Protein AF-A0A1R3S060-F1 (afdb_monomer_lite)

Sequence (283 aa):
MTVVFDLRLNKSLPEDSNMLPVGVDRTCASSKSATRTLEERRALLACFLMSSIVSSYLAQLDPLQWTPHMDECLEVLTQNGESPYDEILTHQVRLQRIASEMESIRGTSAPVPLAFYLAALQRKVNEVKEGISPELQQDRILLASVNYTELSIFGLIRNRKEDLPDLQRLDALHGCLSTAKSAMDRFFEIPVVEYPGISFPFYGYLARSIVVLFKLSILNDPVWDTGLMRSTVDVLQVMDQLISNLQQAREAAGEEAAGGHLDSTTRKFLLIRSTCAAKLAEH

pLDDT: mean 85.44, std 12.62, range [39.38, 96.81]

Secondary structure (DSSP, 8-state):
-HHHHHTTTTSPPP-SSS-------TT------SS--HHHHHHHHHHHHHHHHHHHH-TT-PPPPP-HHHHHHHHHHHHS--SHHHHHHHHHHHHHHHHHHHHHHHHS--SS-HHHHHHHHHHHHHHHHHTS-GGGTT-HHHHHHHHHHHHHHHHHHHHSGGGS-HHHHHHHHHHHHHHHHHHHHHHHTS-GGGGGG--HHHHHHHHHHHHHHHHHHT---TT--HHHHHHH--HHHHHHHHHHHHHHHHHHH-GGGTTSHHHHHHHHHHHHHHHHHHHHHT-

Radius of gyration: 21.71 Å; chains: 1; bounding box: 65×45×56 Å

InterPro domains:
  IPR060615 Transcription factor ATEG_07667-like, C-terminal domain [PF27751] (193-281)

Foldseek 3Di:
DVVCVVVVLVDQDDPDDDDDCDDDPPPPPPPDDNDDDLVSLLVVLVQQLVQLLVCVVVVPGDGDDDDPVNVVSLVCLVVVPPDVVSLLSSLLSQLSVLLVVLVVLLVDPDPDQVVVVVVVSVVSLVVSLVPRDPVCNPPLLSLLSSLLSLLSVLSSCVSPVVSDDLVVSLVSLVSLLVSLVVNLVVVLVDQLLCVVVDDPSSVSSNVSSLVSLLCLCLPDDPSHDNVVSCVVDPSLVSLVSVLVSLVVNQVVVPPVCVVHPSVVVSVVSVVVSVVSVVSSVVD

Organism: Aspergillus carbonarius (strain ITEM 5010) (NCBI:txid602072)

Structure (mmCIF, N/CA/C/O backbone):
data_AF-A0A1R3S060-F1
#
_entry.id   AF-A0A1R3S060-F1
#
loop_
_atom_site.group_PDB
_atom_site.id
_atom_site.type_symbol
_atom_site.label_atom_id
_atom_site.label_alt_id
_atom_site.label_comp_id
_atom_site.label_asym_id
_atom_site.label_entity_id
_atom_site.label_seq_id
_atom_site.pdbx_PDB_ins_code
_atom_site.Cartn_x
_atom_site.Cartn_y
_atom_site.Cartn_z
_atom_site.occupancy
_atom_site.B_iso_or_equiv
_atom_site.auth_seq_id
_atom_site.auth_comp_id
_atom_site.auth_asym_id
_atom_site.auth_atom_id
_atom_site.pdbx_PDB_model_num
ATOM 1 N N . MET A 1 1 ? -15.928 13.001 3.351 1.00 71.62 1 MET A N 1
ATOM 2 C CA . MET A 1 1 ? -15.510 13.847 4.493 1.00 71.62 1 MET A CA 1
ATOM 3 C C . MET A 1 1 ? -16.648 14.722 5.012 1.00 71.62 1 MET A C 1
ATOM 5 O O . MET A 1 1 ? -16.916 14.633 6.197 1.00 71.62 1 MET A O 1
ATOM 9 N N . THR A 1 2 ? -17.366 15.485 4.178 1.00 78.81 2 THR A N 1
ATOM 10 C CA . THR A 1 2 ? -18.451 16.402 4.610 1.00 78.81 2 THR A CA 1
ATOM 11 C C . THR A 1 2 ? -19.486 15.755 5.537 1.00 78.81 2 THR A C 1
ATOM 13 O O . THR A 1 2 ? -19.658 16.217 6.653 1.00 78.81 2 THR A O 1
ATOM 16 N N . VAL A 1 3 ? -20.043 14.595 5.166 1.00 80.19 3 VAL A N 1
ATOM 17 C CA . VAL A 1 3 ? -21.023 13.861 5.996 1.00 80.19 3 VAL A CA 1
ATOM 18 C C . VAL A 1 3 ? -20.482 13.502 7.390 1.00 80.19 3 VAL A C 1
ATOM 20 O O . VAL A 1 3 ? -21.201 13.610 8.377 1.00 80.19 3 VAL A O 1
ATOM 23 N N . VAL A 1 4 ? -19.204 13.122 7.500 1.00 80.94 4 VAL A N 1
ATOM 24 C CA . VAL A 1 4 ? -18.559 12.796 8.788 1.00 80.94 4 VAL A CA 1
ATOM 25 C C . VAL A 1 4 ? -18.490 14.028 9.692 1.00 80.94 4 VAL A C 1
ATOM 27 O O . VAL A 1 4 ? -18.701 13.910 10.898 1.00 80.94 4 VAL A O 1
ATOM 30 N N . PHE A 1 5 ? -18.225 15.207 9.123 1.00 79.88 5 PHE A N 1
ATOM 31 C CA . PHE A 1 5 ? -18.199 16.466 9.868 1.00 79.88 5 PHE A CA 1
ATOM 32 C C . PHE A 1 5 ? -19.606 16.984 10.191 1.00 79.88 5 PHE A C 1
ATOM 34 O O . PHE A 1 5 ? -19.842 17.398 11.327 1.00 79.88 5 PHE A O 1
ATOM 41 N N . ASP A 1 6 ? -20.548 16.897 9.251 1.00 78.81 6 ASP A N 1
ATOM 42 C CA . ASP A 1 6 ? -21.938 17.335 9.428 1.00 78.81 6 ASP A CA 1
ATOM 43 C C . ASP A 1 6 ? -22.641 16.525 10.524 1.00 78.81 6 ASP A C 1
ATOM 45 O O . ASP A 1 6 ? -23.293 17.080 11.410 1.00 78.81 6 ASP A O 1
ATOM 49 N N . LEU A 1 7 ? -22.424 15.205 10.531 1.00 78.50 7 LEU A N 1
ATOM 50 C CA . LEU A 1 7 ? -22.905 14.299 11.578 1.00 78.50 7 LEU A CA 1
ATOM 51 C C . LEU A 1 7 ? -22.029 14.325 12.844 1.00 78.50 7 LEU A C 1
ATOM 53 O O . LEU A 1 7 ? -22.309 13.622 13.818 1.00 78.50 7 LEU A O 1
ATOM 57 N N . ARG A 1 8 ? -20.964 15.141 12.854 1.00 76.62 8 ARG A N 1
ATOM 58 C CA . ARG A 1 8 ? -19.982 15.274 13.940 1.00 76.62 8 ARG A CA 1
ATOM 59 C C . ARG A 1 8 ? -19.383 13.941 14.387 1.00 76.62 8 ARG A C 1
ATOM 61 O O . ARG A 1 8 ? -19.063 13.790 15.562 1.00 76.62 8 ARG A O 1
ATOM 68 N N . LEU A 1 9 ? -19.241 12.961 13.494 1.00 78.38 9 LEU A N 1
ATOM 69 C CA . LEU A 1 9 ? -18.680 11.645 13.829 1.00 78.38 9 LEU A CA 1
ATOM 70 C C . LEU A 1 9 ? -17.209 11.744 14.256 1.00 78.38 9 LEU A C 1
ATOM 72 O O . LEU A 1 9 ? -16.719 10.898 14.981 1.00 78.38 9 LEU A O 1
ATOM 76 N N . ASN A 1 10 ? -16.502 12.801 13.853 1.00 78.75 10 ASN A N 1
ATOM 77 C CA . ASN A 1 10 ? -15.087 13.008 14.158 1.00 78.75 10 ASN A CA 1
ATOM 78 C C . ASN A 1 10 ? -14.779 13.393 15.620 1.00 78.75 10 ASN A C 1
ATOM 80 O O . ASN A 1 10 ? -13.608 13.578 15.954 1.00 78.75 10 ASN A O 1
ATOM 84 N N . LYS A 1 11 ? -15.799 13.568 16.470 1.00 77.38 11 LYS A N 1
ATOM 85 C CA . LYS A 1 11 ? -15.654 13.943 17.882 1.00 77.38 11 LYS A CA 1
ATOM 86 C C . LYS A 1 11 ? -16.404 12.963 18.780 1.00 77.38 11 LYS A C 1
ATOM 88 O O . LYS A 1 11 ? -17.507 12.523 18.436 1.00 77.38 11 LYS A O 1
ATOM 93 N N . SER A 1 12 ? -15.846 12.718 19.963 1.00 72.31 12 SER A N 1
ATOM 94 C CA . SER A 1 12 ? -16.573 12.071 21.052 1.00 72.31 12 SER A CA 1
ATOM 95 C C . SER A 1 12 ? -17.868 12.834 21.351 1.00 72.31 12 SER A C 1
ATOM 97 O O . SER A 1 12 ? -17.991 14.036 21.076 1.00 72.31 12 SER A O 1
ATOM 99 N N . LEU A 1 13 ? -18.874 12.113 21.851 1.00 68.62 13 LEU A N 1
ATOM 100 C CA . LEU A 1 13 ? -20.103 12.755 22.304 1.00 68.62 13 LEU A CA 1
ATOM 101 C C . LEU A 1 13 ? -19.747 13.741 23.429 1.00 68.62 13 LEU A C 1
ATOM 103 O O . LEU A 1 13 ? -18.884 13.420 24.246 1.00 68.62 13 LEU A O 1
ATOM 107 N N . PRO A 1 14 ? -20.346 14.944 23.459 1.00 64.44 14 PRO A N 1
ATOM 108 C CA . PRO A 1 14 ? -20.093 15.878 24.543 1.00 64.44 14 PRO A CA 1
ATOM 109 C C . PRO A 1 14 ? -20.496 15.231 25.871 1.00 64.44 14 PRO A C 1
ATOM 111 O O . PRO A 1 14 ? -21.662 14.891 26.054 1.00 64.44 14 PRO A O 1
ATOM 114 N N . GLU A 1 15 ? -19.543 15.072 26.786 1.00 57.47 15 GLU A N 1
ATOM 115 C CA . GLU A 1 15 ? -19.851 14.960 28.209 1.00 57.47 15 GLU A CA 1
ATOM 116 C C . GLU A 1 15 ? -20.322 16.356 28.632 1.00 57.47 15 GLU A C 1
ATOM 118 O O . GLU A 1 15 ? -19.579 17.333 28.505 1.00 57.47 15 GLU A O 1
ATOM 123 N N . ASP A 1 16 ? -21.598 16.500 28.982 1.00 52.28 16 ASP A N 1
ATOM 124 C CA . ASP A 1 16 ? -22.199 17.793 29.309 1.00 52.28 16 ASP A CA 1
ATOM 125 C C . ASP A 1 16 ? -21.341 18.587 30.308 1.00 52.28 16 ASP A C 1
ATOM 127 O O . ASP A 1 16 ? -21.040 18.080 31.383 1.00 52.28 16 ASP A O 1
ATOM 131 N N . SER A 1 17 ? -21.021 19.856 29.995 1.00 52.81 17 SER A N 1
ATOM 132 C CA . SER A 1 17 ? -21.063 20.904 31.033 1.00 52.81 17 SER A CA 1
ATOM 133 C C . SER A 1 17 ? -20.997 22.366 30.562 1.00 52.81 17 SER A C 1
ATOM 135 O O . SER A 1 17 ? -21.420 23.199 31.349 1.00 52.81 17 SER A O 1
ATOM 137 N N . ASN A 1 18 ? -20.502 22.765 29.375 1.00 50.56 18 ASN A N 1
ATOM 138 C CA . ASN A 1 18 ? -20.248 24.214 29.129 1.00 50.56 18 ASN A CA 1
ATOM 139 C C . ASN A 1 18 ? -20.506 24.758 27.702 1.00 50.56 18 ASN A C 1
ATOM 141 O O . ASN A 1 18 ? -19.939 25.787 27.336 1.00 50.56 18 ASN A O 1
ATOM 145 N N . MET A 1 19 ? -21.334 24.122 26.863 1.00 58.28 19 MET A N 1
ATOM 146 C CA . MET A 1 19 ? -21.636 24.666 25.523 1.00 58.28 19 MET A CA 1
ATOM 147 C C . MET A 1 19 ? -22.960 25.436 25.483 1.00 58.28 19 MET A C 1
ATOM 149 O O . MET A 1 19 ? -23.986 24.957 25.959 1.00 58.28 19 MET A O 1
ATOM 153 N N . LEU A 1 20 ? -22.938 26.625 24.868 1.00 49.78 20 LEU A N 1
ATOM 154 C CA . LEU A 1 20 ? -24.139 27.422 24.616 1.00 49.78 20 LEU A CA 1
ATOM 155 C C . LEU A 1 20 ? -25.078 26.672 23.653 1.00 49.78 20 LEU A C 1
ATOM 157 O O . LEU A 1 20 ? -24.607 26.145 22.639 1.00 49.78 20 LEU A O 1
ATOM 161 N N . PRO A 1 21 ? -26.397 26.649 23.913 1.00 50.53 21 PRO A N 1
ATOM 162 C CA . PRO A 1 21 ? -27.361 26.051 23.003 1.00 50.53 21 PRO A CA 1
ATOM 163 C C . PRO A 1 21 ? -27.515 26.965 21.783 1.00 50.53 21 PRO A C 1
ATOM 165 O O . PRO A 1 21 ? -28.339 27.876 21.769 1.00 50.53 21 PRO A O 1
ATOM 168 N N . VAL A 1 22 ? -26.692 26.757 20.756 1.00 51.44 22 VAL A N 1
ATOM 169 C CA . VAL A 1 22 ? -26.858 27.442 19.470 1.00 51.44 22 VAL A CA 1
ATOM 170 C C . VAL A 1 22 ? -27.876 26.657 18.647 1.00 51.44 22 VAL A C 1
ATOM 172 O O . VAL A 1 22 ? -27.742 25.447 18.4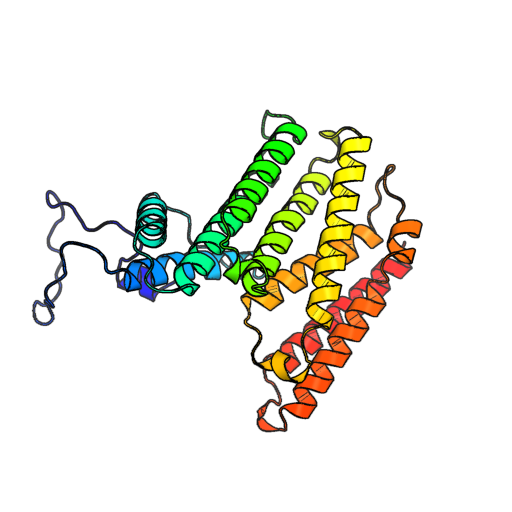68 1.00 51.44 22 VAL A O 1
ATOM 175 N N . GLY A 1 23 ? -28.930 27.363 18.233 1.00 52.62 23 GLY A N 1
ATOM 176 C CA . GLY A 1 23 ? -30.209 26.828 17.781 1.00 52.62 23 GLY A CA 1
ATOM 177 C C . GLY A 1 23 ? -30.136 25.728 16.726 1.00 52.62 23 GLY A C 1
ATOM 178 O O . GLY A 1 23 ? -29.530 25.884 15.670 1.00 52.62 23 GLY A O 1
ATOM 179 N N . VAL A 1 24 ? -30.849 24.640 17.010 1.00 44.34 24 VAL A N 1
ATOM 180 C CA . VAL A 1 24 ? -31.380 23.716 16.011 1.00 44.34 24 VAL A CA 1
ATOM 181 C C . VAL A 1 24 ? -32.848 23.516 16.370 1.00 44.34 24 VAL A C 1
ATOM 183 O O . VAL A 1 24 ? -33.160 23.163 17.512 1.00 44.34 24 VAL A O 1
ATOM 186 N N . ASP A 1 25 ? -33.735 23.799 15.417 1.00 41.91 25 ASP A N 1
ATOM 187 C CA . ASP A 1 25 ? -35.170 23.565 15.542 1.00 41.91 25 ASP A CA 1
ATOM 188 C C . ASP A 1 25 ? -35.438 22.124 15.985 1.00 41.91 25 ASP A C 1
ATOM 190 O O . ASP A 1 25 ? -34.923 21.144 15.440 1.00 41.91 25 ASP A O 1
ATOM 194 N N . ARG A 1 26 ? -36.221 22.010 17.054 1.00 45.06 26 ARG A N 1
ATOM 195 C CA . ARG A 1 26 ? -36.332 20.822 17.901 1.00 45.06 26 ARG A CA 1
ATOM 196 C C . ARG A 1 26 ? -37.381 19.829 17.376 1.00 45.06 26 ARG A C 1
ATOM 198 O O . ARG A 1 26 ? -38.148 19.288 18.164 1.00 45.06 26 ARG A O 1
ATOM 205 N N . THR A 1 27 ? -37.437 19.594 16.064 1.00 39.38 27 THR A N 1
ATOM 206 C CA . THR A 1 27 ? -38.414 18.673 15.439 1.00 39.38 27 THR A CA 1
ATOM 207 C C . THR A 1 27 ? -37.830 17.334 14.986 1.00 39.38 27 THR A C 1
ATOM 209 O O . THR A 1 27 ? -38.594 16.414 14.719 1.00 39.38 27 THR A O 1
ATOM 212 N N . CYS A 1 28 ? -36.506 17.153 15.015 1.00 41.38 28 CYS A N 1
ATOM 213 C CA . CYS A 1 28 ? -35.856 15.866 14.721 1.00 41.38 28 CYS A CA 1
ATOM 214 C C . CYS A 1 28 ? -34.943 15.399 15.863 1.00 41.38 28 CYS A C 1
ATOM 216 O O . CYS A 1 28 ? -33.822 14.941 15.636 1.00 41.38 28 CYS A O 1
ATOM 218 N N . ALA A 1 29 ? -35.405 15.507 17.111 1.00 41.66 29 ALA A N 1
ATOM 219 C CA . ALA A 1 29 ? -34.753 14.843 18.236 1.00 41.66 29 ALA A CA 1
ATOM 220 C C . ALA A 1 29 ? -35.048 13.333 18.183 1.00 41.66 29 ALA A C 1
ATOM 222 O O . ALA A 1 29 ? -35.778 12.797 19.011 1.00 41.66 29 ALA A O 1
ATOM 223 N N . SER A 1 30 ? -34.486 12.648 17.182 1.00 44.97 30 SER A N 1
ATOM 224 C CA . SER A 1 30 ? -34.270 11.207 17.276 1.00 44.97 30 SER A CA 1
ATOM 225 C C . SER A 1 30 ? -33.442 10.979 18.532 1.00 44.97 30 SER A C 1
ATOM 227 O O . SER A 1 30 ? -32.412 11.633 18.709 1.00 44.97 30 SER A O 1
ATOM 229 N N . SER A 1 31 ? -33.916 10.105 19.413 1.00 43.00 31 SER A N 1
ATOM 230 C CA . SER A 1 31 ? -33.214 9.645 20.607 1.00 43.00 31 SER A CA 1
ATOM 231 C C . SER A 1 31 ? -31.770 9.281 20.251 1.00 43.00 31 SER A C 1
ATOM 233 O O . SER A 1 31 ? -31.513 8.203 19.715 1.00 43.00 31 SER A O 1
ATOM 235 N N . LYS A 1 32 ? -30.822 10.196 20.478 1.00 51.25 32 LYS A N 1
ATOM 236 C CA . LYS A 1 32 ? -29.401 9.908 20.287 1.00 51.25 32 LYS A CA 1
ATOM 237 C C . LYS A 1 32 ? -29.008 8.968 21.413 1.00 51.25 32 LYS A C 1
ATOM 239 O O . LYS A 1 32 ? -29.067 9.358 22.577 1.00 51.25 32 LYS A O 1
ATOM 244 N N . SER A 1 33 ? -28.670 7.729 21.072 1.00 50.06 33 SER A N 1
ATOM 245 C CA . SER A 1 33 ? -28.023 6.816 22.006 1.00 50.06 33 SER A CA 1
ATOM 246 C C . SER A 1 33 ? -26.833 7.534 22.645 1.00 50.06 33 SER A C 1
ATOM 248 O O . SER A 1 33 ? -26.084 8.236 21.966 1.00 50.06 33 SER A O 1
ATOM 250 N N . ALA A 1 34 ? -26.644 7.357 23.954 1.00 59.88 34 ALA A N 1
ATOM 251 C CA . ALA A 1 34 ? -25.504 7.920 24.687 1.00 59.88 34 ALA A CA 1
ATOM 252 C C . ALA A 1 34 ? -24.144 7.377 24.194 1.00 59.88 34 ALA A C 1
ATOM 254 O O . ALA A 1 34 ? -23.089 7.828 24.630 1.00 59.88 34 ALA A O 1
ATOM 255 N N . THR A 1 35 ? -24.164 6.412 23.273 1.00 68.31 35 THR A N 1
ATOM 256 C CA . THR A 1 35 ? -23.002 5.735 22.709 1.00 68.31 35 THR A CA 1
ATOM 257 C C . THR A 1 35 ? -23.103 5.742 21.187 1.00 68.31 35 THR A C 1
ATOM 259 O O . THR A 1 35 ? -24.184 5.522 20.631 1.00 68.31 35 THR A O 1
ATOM 262 N N . ARG A 1 36 ? -21.974 5.993 20.513 1.00 79.19 36 ARG A N 1
ATOM 263 C CA . ARG A 1 36 ? -21.858 5.874 19.053 1.00 79.19 36 ARG A CA 1
ATOM 264 C C . ARG A 1 36 ? -22.087 4.438 18.613 1.00 79.19 36 ARG A C 1
ATOM 266 O O . ARG A 1 36 ? -21.521 3.517 19.205 1.00 79.19 36 ARG A O 1
ATOM 273 N N . THR A 1 37 ? -22.869 4.276 17.557 1.00 88.56 37 THR A N 1
ATOM 274 C CA . THR A 1 37 ? -23.120 2.980 16.920 1.00 88.56 37 THR A CA 1
ATOM 275 C C . THR A 1 37 ? -21.861 2.456 16.227 1.00 88.56 37 THR A C 1
ATOM 277 O O . THR A 1 37 ? -20.975 3.232 15.858 1.00 88.56 37 THR A O 1
ATOM 280 N N . LEU A 1 38 ? -21.774 1.139 16.017 1.00 90.12 38 LEU A N 1
ATOM 281 C CA . LEU A 1 38 ? -20.672 0.547 15.252 1.00 90.12 38 LEU A CA 1
ATOM 282 C C . LEU A 1 38 ? -20.643 1.067 13.809 1.00 90.12 38 LEU A C 1
ATOM 284 O O . LEU A 1 38 ? -19.566 1.357 13.301 1.00 90.12 38 LEU A O 1
ATOM 288 N N . GLU A 1 39 ? -21.803 1.316 13.198 1.00 90.25 39 GLU A N 1
ATOM 289 C CA . GLU A 1 39 ? -21.909 1.925 11.865 1.00 90.25 39 GLU A CA 1
ATOM 290 C C . GLU A 1 39 ? -21.259 3.312 11.784 1.00 90.25 39 GLU A C 1
ATOM 292 O O . GLU A 1 39 ? -20.510 3.604 10.851 1.00 90.25 39 GLU A O 1
ATOM 297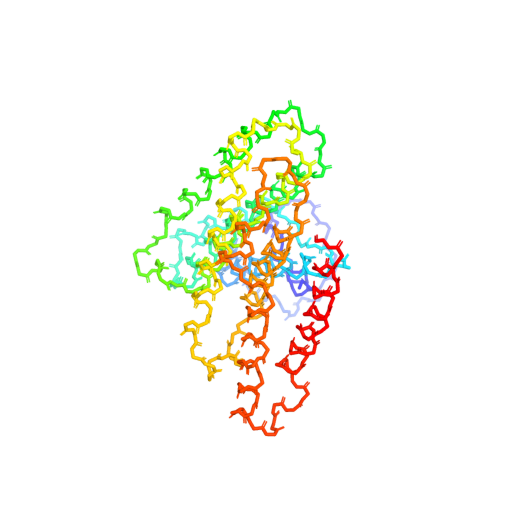 N N . GLU A 1 40 ? -21.470 4.170 12.785 1.00 89.75 40 GLU A N 1
ATOM 298 C CA . GLU A 1 40 ? -20.816 5.483 12.836 1.00 89.75 40 GLU A CA 1
ATOM 299 C C . GLU A 1 40 ? -19.291 5.359 12.965 1.00 89.75 40 GLU A C 1
ATOM 301 O O . GLU A 1 40 ? -18.549 6.119 12.335 1.00 89.75 40 GLU A O 1
ATOM 306 N N . ARG A 1 41 ? -18.814 4.390 13.759 1.00 92.81 41 ARG A N 1
ATOM 307 C CA . ARG A 1 41 ? -17.379 4.126 13.952 1.00 92.81 41 ARG A CA 1
ATOM 308 C C . ARG A 1 41 ? -16.747 3.574 12.669 1.00 92.81 41 ARG A C 1
ATOM 310 O O . ARG A 1 41 ? -15.714 4.091 12.241 1.00 92.81 41 ARG A O 1
ATOM 317 N N . ARG A 1 42 ? -17.405 2.613 12.006 1.00 94.56 42 ARG A N 1
ATOM 318 C CA . ARG A 1 42 ? -17.040 2.089 10.675 1.00 94.56 42 ARG A CA 1
ATOM 319 C C . ARG A 1 42 ? -16.934 3.228 9.662 1.00 94.56 42 ARG A C 1
ATOM 321 O O . ARG A 1 42 ? -15.904 3.372 9.008 1.00 94.56 42 ARG A O 1
ATOM 328 N N . ALA A 1 43 ? -17.950 4.091 9.584 1.00 93.94 43 ALA A N 1
ATOM 329 C CA . ALA A 1 43 ? -17.980 5.215 8.650 1.00 93.94 43 ALA A CA 1
ATOM 330 C C . ALA A 1 43 ? -16.845 6.225 8.893 1.00 93.94 43 ALA A C 1
ATOM 332 O O . ALA A 1 43 ? -16.220 6.694 7.938 1.00 93.94 43 ALA A O 1
ATOM 333 N N . LEU A 1 44 ? -16.546 6.549 10.157 1.00 93.94 44 LEU A N 1
ATOM 334 C CA . LEU A 1 44 ? -15.441 7.440 10.512 1.00 93.94 44 LEU A CA 1
ATOM 335 C C . LEU A 1 44 ? -14.087 6.857 10.084 1.00 93.94 44 LEU A C 1
ATOM 337 O O . LEU A 1 44 ? -13.309 7.541 9.413 1.00 93.94 44 LEU A O 1
ATOM 341 N N . LEU A 1 45 ? -13.820 5.600 10.447 1.00 95.44 45 LEU A N 1
ATOM 342 C CA . LEU A 1 45 ? -12.561 4.911 10.157 1.00 95.44 45 LEU A CA 1
ATOM 343 C C . LEU A 1 45 ? -12.365 4.685 8.652 1.00 95.44 45 LEU A C 1
ATOM 345 O O . LEU A 1 45 ? -11.290 4.965 8.119 1.00 95.44 45 LEU A O 1
ATOM 349 N N . ALA A 1 46 ? -13.419 4.277 7.941 1.00 93.69 46 ALA A N 1
ATOM 350 C CA . ALA A 1 46 ? -13.402 4.154 6.488 1.00 93.69 46 ALA A CA 1
ATOM 351 C C . ALA A 1 46 ? -13.167 5.514 5.811 1.00 93.69 46 ALA A C 1
ATOM 353 O O . ALA A 1 46 ? -12.400 5.607 4.853 1.00 93.69 46 ALA A O 1
ATOM 354 N N . CYS A 1 47 ? -13.763 6.598 6.322 1.00 93.50 47 CYS A N 1
ATOM 355 C CA . CYS A 1 47 ? -13.520 7.936 5.788 1.00 93.50 47 CYS A CA 1
ATOM 356 C C . CYS A 1 47 ? -12.073 8.395 6.017 1.00 93.50 47 CYS A C 1
ATOM 358 O O . CYS A 1 47 ? -11.488 8.996 5.113 1.00 93.50 47 CYS A O 1
ATOM 360 N N . PHE A 1 48 ? -11.488 8.109 7.187 1.00 93.81 48 PHE A N 1
ATOM 361 C CA . PHE A 1 48 ? -10.066 8.346 7.447 1.00 93.81 48 PHE A CA 1
ATOM 362 C C . PHE A 1 48 ? -9.197 7.600 6.428 1.00 93.81 48 PHE A C 1
ATOM 364 O O . PHE A 1 48 ? -8.400 8.233 5.728 1.00 93.81 48 PHE A O 1
ATOM 371 N N . LEU A 1 49 ? -9.411 6.288 6.279 1.00 92.50 49 LEU A N 1
ATOM 372 C CA . LEU A 1 49 ? -8.668 5.435 5.352 1.00 92.50 49 LEU A CA 1
ATOM 373 C C . LEU A 1 49 ? -8.763 5.956 3.912 1.00 92.50 49 LEU A C 1
ATOM 375 O O . LEU A 1 49 ? -7.743 6.241 3.288 1.00 92.50 49 LEU A O 1
ATOM 379 N N . MET A 1 50 ? -9.981 6.166 3.408 1.00 90.31 50 MET A N 1
ATOM 380 C CA . MET A 1 50 ? -10.205 6.655 2.047 1.00 90.31 50 MET A CA 1
ATOM 381 C C . MET A 1 50 ? -9.586 8.033 1.819 1.00 90.31 50 MET A C 1
ATOM 383 O O . MET A 1 50 ? -8.951 8.246 0.790 1.00 90.31 50 MET A O 1
ATOM 387 N N . SER A 1 51 ? -9.723 8.965 2.768 1.00 90.50 51 SER A N 1
ATOM 388 C CA . SER A 1 51 ? -9.111 10.293 2.631 1.00 90.50 51 SER A CA 1
ATOM 389 C C . SER A 1 51 ? -7.583 10.222 2.574 1.00 90.50 51 SER A C 1
ATOM 391 O O . SER A 1 51 ? -6.972 10.921 1.766 1.00 90.50 51 SER A O 1
ATOM 393 N N . SER A 1 52 ? -6.977 9.326 3.359 1.00 89.50 52 SER A N 1
ATOM 394 C CA . SER A 1 52 ? -5.528 9.116 3.401 1.00 89.50 52 SER A CA 1
ATOM 395 C C . SER A 1 52 ? -5.008 8.521 2.095 1.00 89.50 52 SER A C 1
ATOM 397 O O . SER A 1 52 ? -4.033 9.015 1.529 1.00 89.50 52 SER A O 1
ATOM 399 N N . ILE A 1 53 ? -5.703 7.507 1.569 1.00 86.62 53 ILE A N 1
ATOM 400 C CA . ILE A 1 53 ? -5.379 6.895 0.279 1.00 86.62 53 ILE A CA 1
ATOM 401 C C . ILE A 1 53 ? -5.482 7.944 -0.823 1.00 86.62 53 ILE A C 1
ATOM 403 O O . ILE A 1 53 ? -4.515 8.154 -1.546 1.00 86.62 53 ILE A O 1
ATOM 407 N N . VAL A 1 54 ? -6.608 8.651 -0.936 1.00 85.62 54 VAL A N 1
ATOM 408 C CA . VAL A 1 54 ? -6.800 9.639 -2.007 1.00 85.62 54 VAL A CA 1
ATOM 409 C C . VAL A 1 54 ? -5.751 10.758 -1.928 1.00 85.62 54 VAL A C 1
ATOM 411 O O . VAL A 1 54 ? -5.178 11.100 -2.961 1.00 85.62 54 VAL A O 1
ATOM 414 N N . SER A 1 55 ? -5.443 11.279 -0.735 1.00 85.31 55 SER A N 1
ATOM 415 C CA . SER A 1 55 ? -4.404 12.304 -0.535 1.00 85.31 55 SER A CA 1
ATOM 416 C C . SER A 1 55 ? -3.022 11.855 -1.030 1.00 85.31 55 SER A C 1
ATOM 418 O O . SER A 1 55 ? -2.310 12.625 -1.672 1.00 85.31 55 SER A O 1
ATOM 420 N N . SER A 1 56 ? -2.672 10.576 -0.843 1.00 78.31 56 SER A N 1
ATOM 421 C CA . SER A 1 56 ? -1.380 10.040 -1.300 1.00 78.31 56 SER A CA 1
ATOM 422 C C . SER A 1 56 ? -1.191 10.056 -2.828 1.00 78.31 56 SER A C 1
ATOM 424 O O . SER A 1 56 ? -0.053 10.044 -3.302 1.00 78.31 56 SER A O 1
ATOM 426 N N . TYR A 1 57 ? -2.283 10.133 -3.603 1.00 72.69 57 TYR A N 1
ATOM 427 C CA . TYR A 1 57 ? -2.254 10.239 -5.071 1.00 72.69 57 TYR A CA 1
ATOM 428 C C . TYR A 1 57 ? -2.628 11.630 -5.583 1.00 72.69 57 TYR A C 1
ATOM 430 O O . TYR A 1 57 ? -2.163 12.041 -6.647 1.00 72.69 57 TYR A O 1
ATOM 438 N N . LEU A 1 58 ? -3.484 12.350 -4.858 1.00 70.75 58 LEU A N 1
ATOM 439 C CA . LEU A 1 58 ? -3.970 13.675 -5.217 1.00 70.75 58 LEU A CA 1
ATOM 440 C C . LEU A 1 58 ? -3.398 14.692 -4.233 1.00 70.75 58 LEU A C 1
ATOM 442 O O . LEU A 1 58 ? -3.987 14.957 -3.189 1.00 70.75 58 LEU A O 1
ATOM 446 N N . ALA A 1 59 ? -2.288 15.323 -4.621 1.00 62.19 59 ALA A N 1
ATOM 447 C CA . ALA A 1 59 ? -1.555 16.312 -3.820 1.00 62.19 59 ALA A CA 1
ATOM 448 C C . ALA A 1 59 ? -2.368 17.557 -3.390 1.00 62.19 59 ALA A C 1
ATOM 450 O O . ALA A 1 59 ? -1.829 18.444 -2.740 1.00 62.19 59 ALA A O 1
ATOM 451 N N . GLN A 1 60 ? -3.640 17.658 -3.782 1.00 62.81 60 GLN A N 1
ATOM 452 C CA . GLN A 1 60 ? -4.534 18.779 -3.484 1.00 62.81 60 GLN A CA 1
ATOM 453 C C . GLN A 1 60 ? -5.453 18.526 -2.280 1.00 62.81 60 GLN A C 1
ATOM 455 O O . GLN A 1 60 ? -6.213 19.420 -1.916 1.00 62.81 60 GLN A O 1
ATOM 460 N N . LEU A 1 61 ? -5.444 17.324 -1.693 1.00 72.62 61 LEU A N 1
ATOM 461 C CA . LEU A 1 61 ? -6.337 16.981 -0.587 1.00 72.62 61 LEU A CA 1
ATOM 462 C C . LEU A 1 61 ? -5.557 16.768 0.704 1.00 72.62 61 LEU A C 1
ATOM 464 O O . LEU A 1 61 ? -4.745 15.846 0.795 1.00 72.62 61 LEU A O 1
ATOM 468 N N . ASP A 1 62 ? -5.883 17.564 1.719 1.00 78.81 62 ASP A N 1
ATOM 469 C CA . ASP A 1 62 ? -5.460 17.288 3.086 1.00 78.81 62 ASP A CA 1
ATOM 470 C C . ASP A 1 62 ? -6.272 16.101 3.624 1.00 78.81 62 ASP A C 1
ATOM 472 O O . ASP A 1 62 ? -7.511 16.146 3.632 1.00 78.81 62 ASP A O 1
ATOM 476 N N . PRO A 1 63 ? -5.610 15.010 4.046 1.00 84.31 63 PRO A N 1
ATOM 477 C CA . PRO A 1 63 ? -6.308 13.853 4.567 1.00 84.31 63 PRO A CA 1
ATOM 478 C C . PRO A 1 63 ? -6.876 14.168 5.950 1.00 84.31 63 PRO A C 1
ATOM 480 O O . PRO A 1 63 ? -6.382 15.038 6.680 1.00 84.31 63 PRO A O 1
ATOM 483 N N . LEU A 1 64 ? -7.909 13.419 6.334 1.00 87.88 64 LEU A N 1
ATOM 484 C CA . LEU A 1 64 ? -8.457 13.513 7.677 1.00 87.88 64 LEU A CA 1
ATOM 485 C C . LEU A 1 64 ? -7.362 13.142 8.684 1.00 87.88 64 LEU A C 1
ATOM 487 O O . LEU A 1 64 ? -6.754 12.079 8.590 1.00 87.88 64 LEU A O 1
ATOM 491 N N . GLN A 1 65 ? -7.109 14.027 9.644 1.00 88.88 65 GLN A N 1
ATOM 492 C CA . GLN A 1 65 ? -6.094 13.785 10.661 1.00 88.88 65 GLN A CA 1
ATOM 493 C C . GLN A 1 65 ? -6.584 12.733 11.653 1.00 88.88 65 GLN A C 1
ATOM 495 O O . GLN A 1 65 ? -7.755 12.734 12.044 1.00 88.88 65 GLN A O 1
ATOM 500 N N . TRP A 1 66 ? -5.678 11.848 12.063 1.00 93.25 66 TRP A N 1
ATOM 501 C CA . TRP A 1 66 ? -5.967 10.862 13.095 1.00 93.25 66 TRP A CA 1
ATOM 502 C C . TRP A 1 66 ? -6.250 11.560 14.432 1.00 93.25 66 TRP A C 1
ATOM 504 O O . TRP A 1 66 ? -5.545 12.501 14.800 1.00 93.25 66 TRP A O 1
ATOM 514 N N . THR A 1 67 ? -7.269 11.109 15.166 1.00 91.50 67 THR A N 1
ATOM 515 C CA . THR A 1 67 ? -7.656 11.699 16.457 1.00 91.50 67 THR A CA 1
ATOM 516 C C . THR A 1 67 ? -7.728 10.639 17.559 1.00 91.50 67 THR A C 1
ATOM 518 O O . THR A 1 67 ? -7.999 9.479 17.256 1.00 91.50 67 THR A O 1
ATOM 521 N N . PRO A 1 68 ? -7.589 11.019 18.846 1.00 90.69 68 PRO A N 1
ATOM 522 C CA . PRO A 1 68 ? -7.764 10.082 19.962 1.00 90.69 68 PRO A CA 1
ATOM 523 C C . PRO A 1 68 ? -9.138 9.395 19.975 1.00 90.69 68 PRO A C 1
ATOM 525 O O . PRO A 1 68 ? -9.266 8.251 20.393 1.00 90.69 68 PRO A O 1
ATOM 528 N N . HIS A 1 69 ? -10.178 10.064 19.467 1.00 89.00 69 HIS A N 1
ATOM 529 C CA . HIS A 1 69 ? -11.495 9.442 19.323 1.00 89.00 69 HIS A CA 1
ATOM 530 C C . HIS A 1 69 ? -11.492 8.303 18.290 1.00 89.00 69 HIS A C 1
ATOM 532 O O . HIS A 1 69 ? -12.229 7.331 18.439 1.00 89.00 69 HIS A O 1
ATOM 538 N N . MET A 1 70 ? -10.661 8.385 17.248 1.00 93.88 70 MET A N 1
ATOM 539 C CA . MET A 1 70 ? -10.503 7.282 16.299 1.00 93.88 70 MET A CA 1
ATOM 540 C C . MET A 1 70 ? -9.766 6.090 16.914 1.00 93.88 70 MET A C 1
ATOM 542 O O . MET A 1 70 ? -10.076 4.967 16.527 1.00 93.88 70 MET A O 1
ATOM 546 N N . ASP A 1 71 ? -8.853 6.301 17.873 1.00 93.31 71 ASP A N 1
ATOM 547 C CA . ASP A 1 71 ? -8.249 5.202 18.644 1.00 93.31 71 ASP A CA 1
ATOM 548 C C . ASP A 1 71 ? -9.332 4.432 19.410 1.00 93.31 71 ASP A C 1
ATOM 550 O O . ASP A 1 71 ? -9.466 3.224 19.230 1.00 93.31 71 ASP A O 1
ATOM 554 N N . GLU A 1 72 ? -10.196 5.142 20.140 1.00 92.56 72 GLU A N 1
ATOM 555 C CA . GLU A 1 72 ? -11.346 4.544 20.832 1.00 92.56 72 GLU A CA 1
ATOM 556 C C . GLU A 1 72 ? -12.286 3.814 19.852 1.00 92.56 72 GLU A C 1
ATOM 558 O O . GLU A 1 72 ? -12.729 2.696 20.108 1.00 92.56 72 GLU A O 1
ATOM 563 N N . CYS A 1 73 ? -12.582 4.412 18.691 1.00 93.25 73 CYS A N 1
ATOM 564 C CA . CYS A 1 73 ? -13.403 3.763 17.666 1.00 93.25 73 CYS A CA 1
ATOM 565 C C . CYS A 1 73 ? -12.774 2.478 17.128 1.00 93.25 73 CYS A C 1
ATOM 567 O O . CYS A 1 73 ? -13.493 1.504 16.916 1.00 93.25 73 CYS A O 1
ATOM 569 N N . LEU A 1 74 ? -11.461 2.481 16.903 1.00 95.62 74 LEU A N 1
ATOM 570 C CA . LEU A 1 74 ? -10.723 1.328 16.404 1.00 95.62 74 LEU A CA 1
ATOM 571 C C . LEU A 1 74 ? -10.687 0.201 17.443 1.00 95.62 74 LEU A C 1
ATOM 573 O O . LEU A 1 74 ? -10.873 -0.959 17.082 1.00 95.62 74 LEU A O 1
ATOM 577 N N . GLU A 1 75 ? -10.489 0.526 18.721 1.00 94.75 75 GLU A N 1
ATOM 578 C CA . GLU A 1 75 ? -10.515 -0.445 19.821 1.00 94.75 75 GLU A CA 1
ATOM 579 C C . GLU A 1 75 ? -11.898 -1.079 19.985 1.00 94.75 75 GLU A C 1
ATOM 581 O O . GLU A 1 75 ? -12.014 -2.306 20.008 1.00 94.75 75 GLU A O 1
ATOM 586 N N . VAL A 1 76 ? -12.956 -0.261 20.013 1.00 93.88 76 VAL A N 1
ATOM 587 C CA . VAL A 1 76 ? -14.339 -0.746 20.116 1.00 93.88 76 VAL A CA 1
ATOM 588 C C . VAL A 1 76 ? -14.701 -1.634 18.926 1.00 93.88 76 VAL A C 1
ATOM 590 O O . VAL A 1 76 ? -15.326 -2.673 19.134 1.00 93.88 76 VAL A O 1
ATOM 593 N N . LEU A 1 77 ? -14.296 -1.259 17.706 1.00 94.69 77 LEU A N 1
ATOM 594 C CA . LEU A 1 77 ? -14.544 -2.057 16.502 1.00 94.69 77 LEU A CA 1
ATOM 595 C C . LEU A 1 77 ? -13.759 -3.377 16.515 1.00 94.69 77 LEU A C 1
ATOM 597 O O . LEU A 1 77 ? -14.292 -4.401 16.107 1.00 94.69 77 LEU A O 1
ATOM 601 N N . THR A 1 78 ? -12.527 -3.369 17.033 1.00 93.88 78 THR A N 1
ATOM 602 C CA . THR A 1 78 ? -11.718 -4.590 17.191 1.00 93.88 78 THR A CA 1
ATOM 603 C C . THR A 1 78 ? -12.381 -5.570 18.168 1.00 93.88 78 THR A C 1
ATOM 605 O O . THR A 1 78 ? -12.372 -6.772 17.934 1.00 93.88 78 THR A O 1
ATOM 608 N N . GLN A 1 79 ? -12.936 -5.072 19.278 1.00 93.12 79 GLN A N 1
ATOM 609 C CA . GLN A 1 79 ? -13.504 -5.914 20.340 1.00 93.12 79 GLN A CA 1
ATOM 610 C C . GLN A 1 79 ? -14.928 -6.394 20.041 1.00 93.12 79 GLN A C 1
ATOM 612 O O . GLN A 1 79 ? -15.298 -7.491 20.448 1.00 93.12 79 GLN A O 1
ATOM 617 N N . ASN A 1 80 ? -15.727 -5.569 19.360 1.00 92.56 80 ASN A N 1
ATOM 618 C CA . ASN A 1 80 ? -17.157 -5.800 19.138 1.00 92.56 80 ASN A CA 1
ATOM 619 C C . ASN A 1 80 ? -17.496 -5.959 17.648 1.00 92.56 80 ASN A C 1
ATOM 621 O O . ASN A 1 80 ? -18.597 -5.602 17.234 1.00 92.56 80 ASN A O 1
ATOM 625 N N . GLY A 1 81 ? -16.545 -6.422 16.831 1.00 88.25 81 GLY A N 1
ATOM 626 C CA . GLY A 1 81 ? -16.760 -6.641 15.402 1.00 88.25 81 GLY A CA 1
ATOM 627 C C . GLY A 1 81 ? -17.907 -7.623 15.147 1.00 88.25 81 GLY A C 1
ATOM 628 O O . GLY A 1 81 ? -18.016 -8.655 15.806 1.00 88.25 81 GLY A O 1
ATOM 629 N N . GLU A 1 82 ? -18.762 -7.300 14.180 1.00 91.19 82 GLU A N 1
ATOM 630 C CA . GLU A 1 82 ? -19.939 -8.109 13.818 1.00 91.19 82 GLU A CA 1
ATOM 631 C C . GLU A 1 82 ? -19.724 -8.856 12.493 1.00 91.19 82 GLU A C 1
ATOM 633 O O . GLU A 1 82 ? -20.501 -9.741 12.135 1.00 91.19 82 GLU A O 1
ATOM 638 N N . SER A 1 83 ? -18.681 -8.490 11.740 1.00 88.69 83 SER A N 1
ATOM 639 C CA . SER A 1 83 ? -18.405 -8.989 10.396 1.00 88.69 83 SER A CA 1
ATOM 640 C C . SER A 1 83 ? -16.900 -9.143 10.146 1.00 88.69 83 SER A C 1
ATOM 642 O O . SER A 1 83 ? -16.127 -8.326 10.648 1.00 88.69 83 SER A O 1
ATOM 644 N N . PRO A 1 84 ? -16.452 -10.094 9.298 1.00 88.25 84 PRO A N 1
ATOM 645 C CA . PRO A 1 84 ? -15.051 -10.161 8.860 1.00 88.25 84 PRO A CA 1
ATOM 646 C C . PRO A 1 84 ? -14.558 -8.861 8.201 1.00 88.25 84 PRO A C 1
ATOM 648 O O . PRO A 1 84 ? -13.370 -8.550 8.246 1.00 88.25 84 PRO A O 1
ATOM 651 N N . TYR A 1 85 ? -15.456 -8.050 7.630 1.00 91.56 85 TYR A N 1
ATOM 652 C CA . TYR A 1 85 ? -15.093 -6.746 7.068 1.00 91.56 85 TYR A CA 1
ATOM 653 C C . TYR A 1 85 ? -14.651 -5.727 8.130 1.00 91.56 85 TYR A C 1
ATOM 655 O O . TYR A 1 85 ? -13.889 -4.815 7.808 1.00 91.56 85 TYR A O 1
ATOM 663 N N . ASP A 1 86 ? -15.072 -5.890 9.388 1.00 94.50 86 ASP A N 1
ATOM 664 C CA . ASP A 1 86 ? -14.621 -5.043 10.499 1.00 94.50 86 ASP A CA 1
ATOM 665 C C . ASP A 1 86 ? -13.165 -5.325 10.852 1.00 94.50 86 ASP A C 1
ATOM 667 O O . ASP A 1 86 ? -12.389 -4.399 11.107 1.00 94.50 86 ASP A O 1
ATOM 671 N N . GLU A 1 87 ? -12.779 -6.600 10.817 1.00 94.38 87 GLU A N 1
ATOM 672 C CA . GLU A 1 87 ? -11.395 -7.025 10.989 1.00 94.38 87 GLU A CA 1
ATOM 673 C C . GLU A 1 87 ? -10.534 -6.503 9.834 1.00 94.38 87 GLU A C 1
ATOM 675 O O . GLU A 1 87 ? -9.513 -5.853 10.078 1.00 94.38 87 GLU A O 1
ATOM 680 N N . ILE A 1 88 ? -10.996 -6.668 8.585 1.00 94.38 88 ILE A N 1
ATOM 681 C CA . ILE A 1 88 ? -10.317 -6.115 7.404 1.00 94.38 88 ILE A CA 1
ATOM 682 C C . ILE A 1 88 ? -10.086 -4.609 7.583 1.00 94.38 88 ILE A C 1
ATOM 684 O O . ILE A 1 88 ? -8.945 -4.144 7.524 1.00 94.38 88 ILE A O 1
ATOM 688 N N . LEU A 1 89 ? -11.145 -3.843 7.869 1.00 95.25 89 LEU A N 1
ATOM 689 C CA . LEU A 1 89 ? -11.058 -2.395 8.064 1.00 95.25 89 LEU A CA 1
ATOM 690 C C . LEU A 1 89 ? -10.084 -2.033 9.193 1.00 95.25 89 LEU A C 1
ATOM 692 O O . LEU A 1 89 ? -9.278 -1.112 9.046 1.00 95.25 89 LEU A O 1
ATOM 696 N N . THR A 1 90 ? -10.119 -2.772 10.302 1.00 96.44 90 THR A N 1
ATOM 697 C CA . THR A 1 90 ? -9.238 -2.556 11.454 1.00 96.44 90 THR A CA 1
ATOM 698 C C . THR A 1 90 ? -7.767 -2.713 11.069 1.00 96.44 90 THR A C 1
ATOM 700 O O . THR A 1 90 ? -6.958 -1.822 11.352 1.00 96.44 90 THR A O 1
ATOM 703 N N . HIS A 1 91 ? -7.402 -3.799 10.382 1.00 96.50 91 HIS A N 1
ATOM 704 C CA . HIS A 1 91 ? -6.026 -4.003 9.924 1.00 96.50 91 HIS A CA 1
ATOM 705 C C . HIS A 1 91 ? -5.609 -2.959 8.886 1.00 96.50 91 HIS A C 1
ATOM 707 O O . HIS A 1 91 ? -4.512 -2.409 8.995 1.00 96.50 91 HIS A O 1
ATOM 713 N N . GLN A 1 92 ? -6.481 -2.609 7.934 1.00 95.31 92 GLN A N 1
ATOM 714 C CA . GLN A 1 92 ? -6.189 -1.561 6.951 1.00 95.31 92 GLN A CA 1
ATOM 715 C C . GLN A 1 92 ? -5.918 -0.206 7.609 1.00 95.31 92 GLN A C 1
ATOM 717 O O . GLN A 1 92 ? -4.968 0.481 7.235 1.00 95.31 92 GLN A O 1
ATOM 722 N N . VAL A 1 93 ? -6.707 0.175 8.617 1.00 96.19 93 VAL A N 1
ATOM 723 C CA . VAL A 1 93 ? -6.494 1.420 9.366 1.00 96.19 93 VAL A CA 1
ATOM 724 C C . VAL A 1 93 ? -5.164 1.385 10.117 1.00 96.19 93 VAL A C 1
ATOM 726 O O . VAL A 1 93 ? -4.409 2.356 10.052 1.00 96.19 93 VAL A O 1
ATOM 729 N N . ARG A 1 94 ? -4.825 0.274 10.786 1.00 96.81 94 ARG A N 1
ATOM 730 C CA . ARG A 1 94 ? -3.527 0.119 11.473 1.00 96.81 94 ARG A CA 1
ATOM 731 C C . ARG A 1 94 ? -2.356 0.249 10.494 1.00 96.81 94 ARG A C 1
ATOM 733 O O . ARG A 1 94 ? -1.428 1.015 10.750 1.00 96.81 94 ARG A O 1
ATOM 740 N N . LEU A 1 95 ? -2.431 -0.422 9.346 1.00 95.88 95 LEU A N 1
ATOM 741 C CA . LEU A 1 95 ? -1.427 -0.346 8.278 1.00 95.88 95 LEU A CA 1
ATOM 742 C C . LEU A 1 95 ? -1.302 1.068 7.700 1.00 95.88 95 LEU A C 1
ATOM 744 O O . LEU A 1 95 ? -0.186 1.543 7.476 1.00 95.88 95 LEU A O 1
ATOM 748 N N . GLN A 1 96 ? -2.426 1.761 7.506 1.00 94.06 96 GLN A N 1
ATOM 749 C CA . GLN A 1 96 ? -2.445 3.137 7.016 1.00 94.06 96 GLN A CA 1
ATOM 750 C C . GLN A 1 96 ? -1.807 4.103 8.019 1.00 94.06 96 GLN A C 1
ATOM 752 O O . GLN A 1 96 ? -1.062 4.993 7.612 1.00 94.06 96 GLN A O 1
ATOM 757 N N . ARG A 1 97 ? -2.038 3.918 9.324 1.00 94.38 97 ARG A N 1
ATOM 758 C CA . ARG A 1 97 ? -1.380 4.718 10.369 1.00 94.38 97 ARG A CA 1
ATOM 759 C C . ARG A 1 97 ? 0.134 4.537 10.360 1.00 94.38 97 ARG A C 1
ATOM 761 O O . ARG A 1 97 ? 0.853 5.527 10.447 1.00 94.38 97 ARG A O 1
ATOM 768 N N . ILE A 1 98 ? 0.610 3.301 10.198 1.00 94.50 98 ILE A N 1
ATOM 769 C CA . ILE A 1 98 ? 2.045 3.013 10.062 1.00 94.50 98 ILE A CA 1
ATOM 770 C C . ILE A 1 98 ? 2.615 3.729 8.826 1.00 94.50 98 ILE A C 1
ATOM 772 O O . ILE A 1 98 ? 3.656 4.379 8.918 1.00 94.50 98 ILE A O 1
ATOM 776 N N . ALA A 1 99 ? 1.920 3.679 7.685 1.00 91.62 99 ALA A N 1
ATOM 777 C CA . ALA A 1 99 ? 2.342 4.389 6.476 1.00 91.62 99 ALA A CA 1
ATOM 778 C C . ALA A 1 99 ? 2.377 5.922 6.671 1.00 91.62 99 ALA A C 1
ATOM 780 O O . ALA A 1 99 ? 3.302 6.585 6.203 1.00 91.62 99 ALA A O 1
ATOM 781 N N . SER A 1 100 ? 1.418 6.494 7.404 1.00 89.19 100 SER A N 1
ATOM 782 C CA . SER A 1 100 ? 1.411 7.923 7.753 1.00 89.19 100 SER A CA 1
ATOM 783 C C . SER A 1 100 ? 2.562 8.311 8.691 1.00 89.19 100 SER A C 1
ATOM 785 O O . SER A 1 100 ? 3.169 9.366 8.513 1.00 89.19 100 SER A O 1
ATOM 787 N N . GLU A 1 101 ? 2.911 7.456 9.657 1.00 89.19 101 GLU A N 1
ATOM 788 C CA . GLU A 1 101 ? 4.072 7.652 10.537 1.00 89.19 101 GLU A CA 1
ATOM 789 C C . GLU A 1 101 ? 5.382 7.668 9.732 1.00 89.19 101 GLU A C 1
ATOM 791 O O . GLU A 1 101 ? 6.225 8.543 9.934 1.00 89.19 101 GLU A O 1
ATOM 796 N N . MET A 1 102 ? 5.523 6.771 8.747 1.00 87.88 102 MET A N 1
ATOM 797 C CA . MET A 1 102 ? 6.662 6.769 7.821 1.00 87.88 102 MET A CA 1
ATOM 798 C C . MET A 1 102 ? 6.776 8.080 7.039 1.00 87.88 102 MET A C 1
ATOM 800 O O . MET A 1 102 ? 7.874 8.613 6.875 1.00 87.88 102 MET A O 1
ATOM 804 N N . GLU A 1 103 ? 5.659 8.618 6.556 1.00 83.94 103 GLU A N 1
ATOM 805 C CA . GLU A 1 103 ? 5.668 9.875 5.807 1.00 83.94 103 GLU A CA 1
ATOM 806 C C . GLU A 1 103 ? 6.012 11.078 6.700 1.00 83.94 103 GLU A C 1
ATOM 808 O O . GLU A 1 103 ? 6.719 11.991 6.274 1.00 83.94 103 GLU A O 1
ATOM 813 N N . SER A 1 104 ? 5.616 11.049 7.974 1.00 84.56 104 SER A N 1
ATOM 814 C CA . SER A 1 104 ? 6.027 12.060 8.954 1.00 84.56 104 SER A CA 1
ATOM 815 C C . SER A 1 104 ? 7.536 12.008 9.245 1.00 84.56 104 SER A C 1
ATOM 817 O O . SER A 1 104 ? 8.213 13.041 9.227 1.00 84.56 104 SER A O 1
ATOM 819 N N . ILE A 1 105 ? 8.101 10.808 9.433 1.00 85.44 105 ILE A N 1
ATOM 820 C CA . ILE A 1 105 ? 9.550 10.616 9.645 1.00 85.44 105 ILE A CA 1
ATOM 821 C C . ILE A 1 105 ? 10.344 11.093 8.422 1.00 85.44 105 ILE A C 1
ATOM 823 O O . ILE A 1 105 ? 11.393 11.719 8.564 1.00 85.44 105 ILE A O 1
ATOM 827 N N . ARG A 1 106 ? 9.826 10.858 7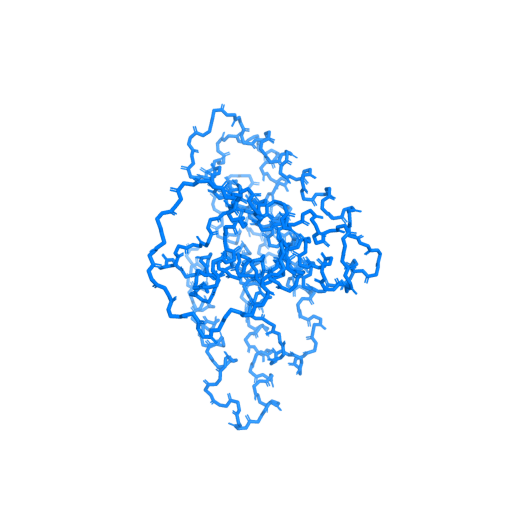.210 1.00 80.00 106 ARG A N 1
ATOM 828 C CA . ARG A 1 106 ? 10.434 11.334 5.960 1.00 80.00 106 ARG A CA 1
ATOM 829 C C . ARG A 1 106 ? 10.632 12.851 5.949 1.00 80.00 106 ARG A C 1
ATOM 831 O O . ARG A 1 106 ? 11.656 13.314 5.453 1.00 80.00 106 ARG A O 1
ATOM 838 N N . GLY A 1 107 ? 9.632 13.603 6.407 1.00 72.94 107 GLY A N 1
ATOM 839 C CA . GLY A 1 107 ? 9.609 15.066 6.333 1.00 72.94 107 GLY A CA 1
ATOM 840 C C . GLY A 1 107 ? 10.393 15.775 7.439 1.00 72.94 107 GLY A C 1
ATOM 841 O O . GLY A 1 107 ? 10.548 16.992 7.384 1.00 72.94 107 GLY A O 1
ATOM 842 N N . THR A 1 108 ? 10.882 15.047 8.445 1.00 71.19 108 THR A N 1
ATOM 843 C CA . THR A 1 108 ? 11.521 15.630 9.630 1.00 71.19 108 THR A CA 1
ATOM 844 C C . THR A 1 108 ? 13.013 15.314 9.683 1.00 71.19 108 THR A C 1
ATOM 846 O O . THR A 1 108 ? 13.466 14.248 9.266 1.00 71.19 108 THR A O 1
ATOM 849 N N . SER A 1 109 ? 13.808 16.227 10.249 1.00 66.44 109 SER A N 1
ATOM 850 C CA . SER A 1 109 ? 15.176 15.928 10.694 1.00 66.44 109 SER A CA 1
ATOM 851 C C . SER A 1 109 ? 15.110 15.242 12.064 1.00 66.44 109 SER A C 1
ATOM 853 O O . SER A 1 109 ? 15.360 15.837 13.107 1.00 66.44 109 SER A O 1
ATOM 855 N N . ALA A 1 110 ? 14.627 14.001 12.073 1.00 64.88 110 ALA A N 1
ATOM 856 C CA . ALA A 1 110 ? 14.597 13.143 13.244 1.00 64.88 110 ALA A CA 1
ATOM 857 C C . ALA A 1 110 ? 16.020 12.886 13.793 1.00 64.88 110 ALA A C 1
ATOM 859 O O . ALA A 1 110 ? 16.911 12.574 12.999 1.00 64.88 110 ALA A O 1
ATOM 860 N N . PRO A 1 111 ? 16.221 12.963 15.124 1.00 70.12 111 PRO A N 1
ATOM 861 C CA . PRO A 1 111 ? 17.526 12.803 15.776 1.00 70.12 111 PRO A CA 1
ATOM 862 C C . PRO A 1 111 ? 17.997 11.343 15.879 1.00 70.12 111 PRO A C 1
ATOM 864 O O . PRO A 1 111 ? 19.148 11.092 16.227 1.00 70.12 111 PRO A O 1
ATOM 867 N N . VAL A 1 112 ? 17.113 10.376 15.622 1.00 81.88 112 VAL A N 1
ATOM 868 C CA . VAL A 1 112 ? 17.412 8.942 15.723 1.00 81.88 112 VAL A CA 1
ATOM 869 C C . VAL A 1 112 ? 17.839 8.405 14.347 1.00 81.88 112 VAL A C 1
ATOM 871 O O . VAL A 1 112 ? 17.201 8.756 13.349 1.00 81.88 112 VAL A O 1
ATOM 874 N N . PRO A 1 113 ? 18.873 7.541 14.260 1.00 83.94 113 PRO A N 1
ATOM 875 C CA . PRO A 1 113 ? 19.283 6.935 12.994 1.00 83.94 113 PRO A CA 1
ATOM 876 C C . PRO A 1 113 ? 18.146 6.159 12.321 1.00 83.94 113 PRO A C 1
ATOM 878 O O . PRO A 1 113 ? 17.382 5.452 12.988 1.00 83.94 113 PRO A O 1
ATOM 881 N N . LEU A 1 114 ? 18.062 6.241 10.988 1.00 85.31 114 LEU A N 1
ATOM 882 C CA . LEU A 1 114 ? 16.951 5.663 10.226 1.00 85.31 114 LEU A CA 1
ATOM 883 C C . LEU A 1 114 ? 16.801 4.147 10.448 1.00 85.31 114 LEU A C 1
ATOM 885 O O . LEU A 1 114 ? 15.677 3.652 10.491 1.00 85.31 114 LEU A O 1
ATOM 889 N N . ALA A 1 115 ? 17.897 3.420 10.683 1.00 86.19 115 ALA A N 1
ATOM 890 C CA . ALA A 1 115 ? 17.866 1.985 10.977 1.00 86.19 115 ALA A CA 1
ATOM 891 C C . ALA A 1 115 ? 16.936 1.615 12.154 1.00 86.19 115 ALA A C 1
ATOM 893 O O . ALA A 1 115 ? 16.208 0.625 12.073 1.00 86.19 115 ALA A O 1
ATOM 894 N N . PHE A 1 116 ? 16.891 2.426 13.219 1.00 87.94 116 PHE A N 1
ATOM 895 C CA . PHE A 1 116 ? 16.005 2.172 14.363 1.00 87.94 116 PHE A CA 1
ATOM 896 C C . PHE A 1 116 ? 14.535 2.373 14.003 1.00 87.94 116 PHE A C 1
ATOM 898 O O . PHE A 1 116 ? 13.690 1.571 14.402 1.00 87.94 116 PHE A O 1
ATOM 905 N N . TYR A 1 117 ? 14.229 3.415 13.223 1.00 88.31 117 TYR A N 1
ATOM 906 C CA . TYR A 1 117 ? 12.874 3.627 12.719 1.00 88.31 117 TYR A CA 1
ATOM 907 C C . TYR A 1 117 ? 12.442 2.472 11.822 1.00 88.31 117 TYR A C 1
ATOM 909 O O . TYR A 1 117 ? 11.345 1.956 12.003 1.00 88.31 117 TYR A O 1
ATOM 917 N N . LEU A 1 118 ? 13.301 2.025 10.901 1.00 88.62 118 LEU A N 1
ATOM 918 C CA . LEU A 1 118 ? 12.990 0.906 10.011 1.00 88.62 118 LEU A CA 1
ATOM 919 C C . LEU A 1 118 ? 12.696 -0.374 10.789 1.00 88.62 118 LEU A C 1
ATOM 921 O O . LEU A 1 118 ? 11.660 -0.986 10.548 1.00 88.62 118 LEU A O 1
ATOM 925 N N . ALA A 1 119 ? 13.536 -0.728 11.764 1.00 90.19 119 ALA A N 1
ATOM 926 C CA . ALA A 1 119 ? 13.315 -1.905 12.599 1.00 90.19 119 ALA A CA 1
ATOM 927 C C . ALA A 1 119 ? 11.997 -1.810 13.390 1.00 90.19 119 ALA A C 1
ATOM 929 O O . ALA A 1 119 ? 11.216 -2.762 13.425 1.00 90.19 119 ALA A O 1
ATOM 930 N N . ALA A 1 120 ? 11.709 -0.650 13.991 1.00 91.94 120 ALA A N 1
ATOM 931 C CA . ALA A 1 120 ? 10.471 -0.437 14.738 1.00 91.94 120 ALA A CA 1
ATOM 932 C C . ALA A 1 120 ? 9.225 -0.499 13.838 1.00 91.94 120 ALA A C 1
ATOM 934 O O . ALA A 1 120 ? 8.223 -1.106 14.209 1.00 91.94 120 ALA A O 1
ATOM 935 N N . LEU A 1 121 ? 9.288 0.101 12.648 1.00 91.69 121 LEU A N 1
ATOM 936 C CA . LEU A 1 121 ? 8.196 0.108 11.678 1.00 91.69 121 LEU A CA 1
ATOM 937 C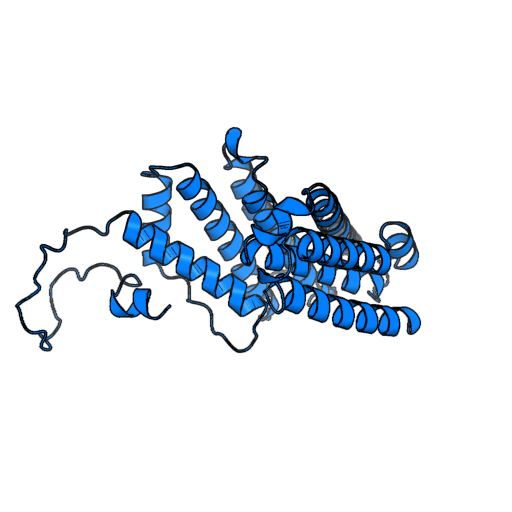 C . LEU A 1 121 ? 7.955 -1.283 11.083 1.00 91.69 121 LEU A C 1
ATOM 939 O O . LEU A 1 121 ? 6.807 -1.704 10.984 1.00 91.69 121 LEU A O 1
ATOM 943 N N . GLN A 1 122 ? 9.015 -2.021 10.742 1.00 92.44 122 GLN A N 1
ATOM 944 C CA . GLN A 1 122 ? 8.916 -3.414 10.297 1.00 92.44 122 GLN A CA 1
ATOM 945 C C . GLN A 1 122 ? 8.279 -4.292 11.375 1.00 92.44 122 GLN A C 1
ATOM 947 O O . GLN A 1 122 ? 7.396 -5.088 11.065 1.00 92.44 122 GLN A O 1
ATOM 952 N N . ARG A 1 123 ? 8.660 -4.103 12.646 1.00 95.06 123 ARG A N 1
ATOM 953 C CA . ARG A 1 123 ? 8.027 -4.809 13.765 1.00 95.06 123 ARG A CA 1
ATOM 954 C C . ARG A 1 123 ? 6.532 -4.502 13.849 1.00 95.06 123 ARG A C 1
ATOM 956 O O . ARG A 1 123 ? 5.748 -5.438 13.892 1.00 95.06 123 ARG A O 1
ATOM 963 N N . LYS A 1 124 ? 6.130 -3.227 13.775 1.00 95.38 124 LYS A N 1
ATOM 964 C CA . LYS A 1 124 ? 4.708 -2.831 13.757 1.00 95.38 124 LYS A CA 1
ATOM 965 C C . LYS A 1 124 ? 3.937 -3.482 12.601 1.00 95.38 124 LYS A C 1
ATOM 967 O O . LYS A 1 124 ? 2.808 -3.918 12.789 1.00 95.38 124 LYS A O 1
ATOM 972 N N . VAL A 1 125 ? 4.525 -3.559 11.403 1.00 95.19 125 VAL A N 1
ATOM 973 C CA . VAL A 1 125 ? 3.892 -4.236 10.254 1.00 95.19 125 VAL A CA 1
ATOM 974 C C . VAL A 1 125 ? 3.739 -5.735 10.518 1.00 95.19 125 VAL A C 1
ATOM 976 O O . VAL A 1 125 ? 2.671 -6.287 10.263 1.00 95.19 125 VAL A O 1
ATOM 979 N N . ASN A 1 126 ? 4.770 -6.386 11.059 1.00 95.38 126 ASN A N 1
ATOM 980 C CA . ASN A 1 126 ? 4.724 -7.810 11.390 1.00 95.38 126 ASN A CA 1
ATOM 981 C C . ASN A 1 126 ? 3.701 -8.115 12.491 1.00 95.38 126 ASN A C 1
ATOM 983 O O . ASN A 1 126 ? 2.919 -9.039 12.319 1.00 95.38 126 ASN A O 1
ATOM 987 N N . GLU A 1 127 ? 3.619 -7.293 13.539 1.00 96.44 127 GLU A N 1
ATOM 988 C CA . GLU A 1 127 ? 2.590 -7.398 14.586 1.00 96.44 127 GLU A CA 1
ATOM 989 C C . GLU A 1 127 ? 1.174 -7.339 13.987 1.00 96.44 127 GLU A C 1
ATOM 991 O O . GLU A 1 127 ? 0.289 -8.099 14.378 1.00 96.44 127 GLU A O 1
ATOM 996 N N . VAL A 1 128 ? 0.946 -6.467 12.994 1.00 96.06 128 VAL A N 1
ATOM 997 C CA . VAL A 1 128 ? -0.351 -6.411 12.305 1.00 96.06 128 VAL A CA 1
ATOM 998 C C . VAL A 1 128 ? -0.597 -7.671 11.477 1.00 96.06 128 VAL A C 1
ATOM 1000 O O . VAL A 1 128 ? -1.719 -8.163 11.510 1.00 96.06 128 VAL A O 1
ATOM 1003 N N . LYS A 1 129 ? 0.415 -8.193 10.769 1.00 95.25 129 LYS A N 1
ATOM 1004 C CA . LYS A 1 129 ? 0.316 -9.419 9.949 1.00 95.25 129 LYS A CA 1
ATOM 1005 C C . LYS A 1 129 ? 0.044 -10.661 10.797 1.00 95.25 129 LYS A C 1
ATOM 1007 O O . LYS A 1 129 ? -0.781 -11.480 10.414 1.00 95.25 129 LYS A O 1
ATOM 1012 N N . GLU A 1 130 ? 0.713 -10.784 11.940 1.00 95.31 130 GLU A N 1
ATOM 1013 C CA . GLU A 1 130 ? 0.520 -11.877 12.903 1.00 95.31 130 GLU A CA 1
ATOM 1014 C C . GLU A 1 130 ? -0.873 -11.845 13.542 1.00 95.31 130 GLU A C 1
ATOM 1016 O O . GLU A 1 130 ? -1.401 -12.887 13.918 1.00 95.31 130 GLU A O 1
ATOM 1021 N N . GLY A 1 131 ? -1.480 -10.659 13.634 1.00 93.38 131 GLY A N 1
ATOM 1022 C CA . GLY A 1 131 ? -2.838 -10.484 14.134 1.00 93.38 131 GLY A CA 1
ATOM 1023 C C . GLY A 1 131 ? -3.953 -10.765 13.122 1.00 93.38 131 GLY A C 1
ATOM 1024 O O . GLY A 1 131 ? -5.106 -10.666 13.523 1.00 93.38 131 GLY A O 1
ATOM 1025 N N . ILE A 1 132 ? -3.649 -11.051 11.847 1.00 94.19 132 ILE A N 1
ATOM 1026 C CA . ILE A 1 132 ? -4.666 -11.349 10.821 1.00 94.19 132 ILE A CA 1
ATOM 1027 C C . ILE A 1 132 ? -5.174 -12.780 11.014 1.00 94.19 132 ILE A C 1
ATOM 1029 O O . ILE A 1 132 ? -4.378 -13.727 11.000 1.00 94.19 132 ILE A O 1
ATOM 1033 N N . SER A 1 133 ? -6.494 -12.950 11.128 1.00 93.75 133 SER A N 1
ATOM 1034 C CA . SER A 1 133 ? -7.104 -14.275 11.268 1.00 93.75 133 SER A CA 1
ATOM 1035 C C . SER A 1 133 ? -6.794 -15.184 10.068 1.00 93.75 133 SER A C 1
ATOM 1037 O O . SER A 1 133 ? -6.694 -14.698 8.934 1.00 93.75 133 SER A O 1
ATOM 1039 N N . PRO A 1 134 ? -6.644 -16.510 10.268 1.00 92.00 134 PRO A N 1
ATOM 1040 C CA . PRO A 1 134 ? -6.287 -17.456 9.205 1.00 92.00 134 PRO A CA 1
ATOM 1041 C C . PRO A 1 134 ? -7.174 -17.368 7.957 1.00 92.00 134 PRO A C 1
ATOM 1043 O O . PRO A 1 134 ? -6.685 -17.508 6.836 1.00 92.00 134 PRO A O 1
ATOM 1046 N N . GLU A 1 135 ? -8.461 -17.081 8.140 1.00 91.75 135 GLU A N 1
ATOM 1047 C CA . GLU A 1 135 ? -9.461 -16.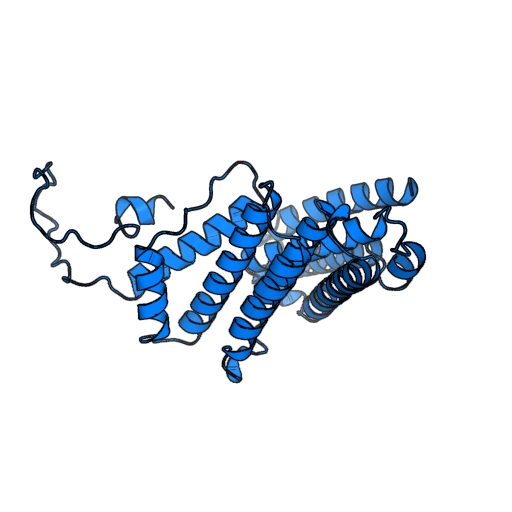956 7.078 1.00 91.75 135 GLU A CA 1
ATOM 1048 C C . GLU A 1 135 ? -9.194 -15.757 6.155 1.00 91.75 135 GLU A C 1
ATOM 1050 O O . GLU A 1 135 ? -9.580 -15.774 4.987 1.00 91.75 135 GLU A O 1
ATOM 1055 N N . LEU A 1 136 ? -8.509 -14.729 6.663 1.00 92.25 136 LEU A N 1
ATOM 1056 C CA . LEU A 1 136 ? -8.240 -13.467 5.975 1.00 92.25 136 LEU A CA 1
ATOM 1057 C C . LEU A 1 136 ? -6.804 -13.344 5.452 1.00 92.25 136 LEU A C 1
ATOM 1059 O O . LEU A 1 136 ? -6.478 -12.371 4.774 1.00 92.25 136 LEU A O 1
ATOM 1063 N N . GLN A 1 137 ? -5.937 -14.330 5.694 1.00 89.62 137 GLN A N 1
ATOM 1064 C CA . GLN A 1 137 ? -4.538 -14.283 5.241 1.00 89.62 137 GLN A CA 1
ATOM 1065 C C . GLN A 1 137 ? -4.387 -14.220 3.715 1.00 89.62 137 GLN A C 1
ATOM 1067 O O . GLN A 1 137 ? -3.370 -13.739 3.216 1.00 89.62 137 GLN A O 1
ATOM 1072 N N . GLN A 1 138 ? -5.387 -14.707 2.976 1.00 89.56 138 GLN A N 1
ATOM 1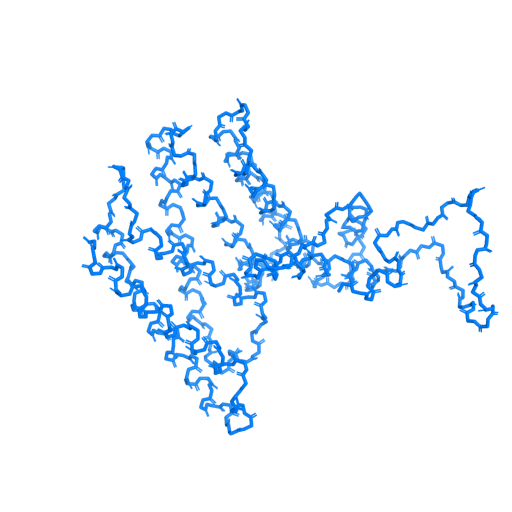073 C CA . GLN A 1 138 ? -5.434 -14.664 1.510 1.00 89.56 138 GLN A CA 1
ATOM 1074 C C . GLN A 1 138 ? -6.349 -13.552 0.976 1.00 89.56 138 GLN A C 1
ATOM 1076 O O . GLN A 1 138 ? -6.571 -13.468 -0.234 1.00 89.56 138 GLN A O 1
ATOM 1081 N N . ASP A 1 139 ? -6.883 -12.689 1.849 1.00 91.56 139 ASP A N 1
ATOM 1082 C CA . ASP A 1 139 ? -7.692 -11.560 1.408 1.00 91.56 139 ASP A CA 1
ATOM 1083 C C . ASP A 1 139 ? -6.835 -10.586 0.588 1.00 91.56 139 ASP A C 1
ATOM 1085 O O . ASP A 1 139 ? -5.814 -10.051 1.036 1.00 91.56 139 ASP A O 1
ATOM 1089 N N . ARG A 1 140 ? -7.258 -10.359 -0.658 1.00 89.12 140 ARG A N 1
ATOM 1090 C CA . ARG A 1 140 ? -6.489 -9.576 -1.630 1.00 89.12 140 ARG A CA 1
ATOM 1091 C C . ARG A 1 140 ? -6.324 -8.128 -1.171 1.00 89.12 140 ARG A C 1
ATOM 1093 O O . ARG A 1 140 ? -5.269 -7.535 -1.393 1.00 89.12 140 ARG A O 1
ATOM 1100 N N . ILE A 1 141 ? -7.356 -7.552 -0.555 1.00 88.88 141 ILE A N 1
ATOM 1101 C CA . ILE A 1 141 ? -7.367 -6.150 -0.135 1.00 88.88 141 ILE A CA 1
ATOM 1102 C C . ILE A 1 141 ? -6.397 -5.952 1.032 1.00 88.88 141 ILE A C 1
ATOM 1104 O O . ILE A 1 141 ? -5.593 -5.018 0.994 1.00 88.88 141 ILE A O 1
ATOM 1108 N N . LEU A 1 142 ? -6.407 -6.852 2.017 1.00 91.62 142 LEU A N 1
ATOM 1109 C CA . LEU A 1 142 ? -5.454 -6.834 3.124 1.00 91.62 142 LEU A CA 1
ATOM 1110 C C . LEU A 1 142 ? -4.017 -7.017 2.655 1.00 91.62 142 LEU A C 1
ATOM 1112 O O . LEU A 1 142 ? -3.156 -6.216 3.021 1.00 91.62 142 LEU A O 1
ATOM 1116 N N . LEU A 1 143 ? -3.753 -8.013 1.806 1.00 92.19 143 LEU A N 1
ATOM 1117 C CA . LEU A 1 143 ? -2.417 -8.224 1.248 1.00 92.19 143 LEU A CA 1
ATOM 1118 C C . LEU A 1 143 ? -1.931 -6.993 0.472 1.00 92.19 143 LEU A C 1
ATOM 1120 O O . LEU A 1 143 ? -0.775 -6.591 0.610 1.00 92.19 143 LEU A O 1
ATOM 1124 N N . ALA A 1 144 ? -2.807 -6.348 -0.302 1.00 92.06 144 ALA A N 1
ATOM 1125 C CA . ALA A 1 144 ? -2.474 -5.113 -1.004 1.00 92.06 144 ALA A CA 1
ATOM 1126 C C . ALA A 1 144 ? -2.160 -3.956 -0.036 1.00 92.06 144 ALA A C 1
ATOM 1128 O O . ALA A 1 144 ? -1.186 -3.234 -0.258 1.00 92.06 144 ALA A O 1
ATOM 1129 N N . SER A 1 145 ? -2.913 -3.813 1.061 1.00 92.75 145 SER A N 1
ATOM 1130 C CA . SER A 1 145 ? -2.618 -2.838 2.120 1.00 92.75 145 SER A CA 1
ATOM 1131 C C . SER A 1 145 ? -1.283 -3.122 2.823 1.00 92.75 145 SER A C 1
ATOM 1133 O O . SER A 1 145 ? -0.524 -2.187 3.071 1.00 92.75 145 SER A O 1
ATOM 1135 N N . VAL A 1 146 ? -0.954 -4.391 3.099 1.00 94.62 146 VAL A N 1
ATOM 1136 C CA . VAL A 1 146 ? 0.340 -4.789 3.688 1.00 94.62 146 VAL A CA 1
ATOM 1137 C C . VAL A 1 146 ? 1.485 -4.420 2.749 1.00 94.62 146 VAL A C 1
ATOM 1139 O O . VAL A 1 146 ? 2.408 -3.713 3.157 1.00 94.62 146 VAL A O 1
ATOM 1142 N N . ASN A 1 147 ? 1.389 -4.821 1.478 1.00 93.56 147 ASN A N 1
ATOM 1143 C CA . ASN A 1 147 ? 2.390 -4.503 0.460 1.00 93.56 147 ASN A CA 1
ATOM 1144 C C . ASN A 1 147 ? 2.576 -2.986 0.328 1.00 93.56 147 ASN A C 1
ATOM 1146 O O . ASN A 1 147 ? 3.702 -2.500 0.264 1.00 93.56 147 ASN A O 1
ATOM 1150 N N . TYR A 1 148 ? 1.489 -2.212 0.332 1.00 92.62 148 TYR A N 1
ATOM 1151 C CA . TYR A 1 148 ? 1.559 -0.753 0.281 1.00 92.62 148 TYR A CA 1
ATOM 1152 C C . TYR A 1 148 ? 2.340 -0.155 1.462 1.00 92.62 148 TYR A C 1
ATOM 1154 O O . TYR A 1 148 ? 3.194 0.720 1.265 1.00 92.62 148 TYR A O 1
ATOM 1162 N N . THR A 1 149 ? 2.085 -0.627 2.684 1.00 93.56 149 THR A N 1
ATOM 1163 C CA . THR A 1 149 ? 2.794 -0.155 3.880 1.00 93.56 149 THR A CA 1
ATOM 1164 C C . THR A 1 149 ? 4.266 -0.565 3.855 1.00 93.56 149 THR A C 1
ATOM 1166 O O . THR A 1 149 ? 5.129 0.277 4.102 1.00 93.56 149 THR A O 1
ATOM 1169 N N . GLU A 1 150 ? 4.591 -1.799 3.465 1.00 93.19 150 GLU A N 1
ATOM 1170 C CA . GLU A 1 150 ? 5.983 -2.242 3.287 1.00 93.19 150 GLU A CA 1
ATOM 1171 C C . GLU A 1 150 ? 6.713 -1.389 2.229 1.00 93.19 150 GLU A C 1
ATOM 1173 O O . GLU A 1 150 ? 7.823 -0.911 2.457 1.00 93.19 150 GLU A O 1
ATOM 1178 N N . LEU A 1 151 ? 6.061 -1.071 1.107 1.00 93.56 151 LEU A N 1
ATOM 1179 C CA . LEU A 1 151 ? 6.612 -0.221 0.042 1.00 93.56 151 LEU A CA 1
ATOM 1180 C C . LEU A 1 151 ? 6.667 1.276 0.391 1.00 93.56 151 LEU A C 1
ATOM 1182 O O . LEU A 1 151 ? 7.252 2.085 -0.347 1.00 93.56 151 LEU A O 1
ATOM 1186 N N . SER A 1 152 ? 6.073 1.692 1.507 1.00 89.31 152 SER A N 1
ATOM 1187 C CA . SER A 1 152 ? 6.211 3.061 2.011 1.00 89.31 152 SER A CA 1
ATOM 1188 C C . SER A 1 152 ? 7.625 3.310 2.558 1.00 89.31 152 SER A C 1
ATOM 1190 O O . SER A 1 152 ? 8.162 4.413 2.382 1.00 89.31 152 SER A O 1
ATOM 1192 N N . ILE A 1 153 ? 8.293 2.252 3.045 1.00 88.25 153 ILE A N 1
ATOM 1193 C CA . ILE A 1 153 ? 9.702 2.251 3.473 1.00 88.25 153 ILE A CA 1
ATOM 1194 C C . ILE A 1 153 ? 10.637 2.711 2.352 1.00 88.25 153 ILE A C 1
ATOM 1196 O O . ILE A 1 153 ? 11.564 3.478 2.612 1.00 88.25 153 ILE A O 1
ATOM 1200 N N . PHE A 1 154 ? 10.373 2.323 1.098 1.00 88.62 154 PHE A N 1
ATOM 1201 C CA . PHE A 1 154 ? 11.235 2.661 -0.040 1.00 88.62 154 PHE A CA 1
ATOM 1202 C C . PHE A 1 154 ? 11.583 4.148 -0.094 1.00 88.62 154 PHE A C 1
ATOM 1204 O O . PHE A 1 154 ? 12.727 4.550 -0.314 1.00 88.62 154 PHE A O 1
ATOM 1211 N N . GLY A 1 155 ? 10.585 5.002 0.125 1.00 84.88 155 GLY A N 1
ATOM 1212 C CA . GLY A 1 155 ? 10.867 6.417 0.062 1.00 84.88 155 GLY A CA 1
ATOM 1213 C C . GLY A 1 155 ? 11.718 6.888 1.252 1.00 84.88 155 GLY A C 1
ATOM 1214 O O . GLY A 1 155 ? 12.478 7.833 1.060 1.00 84.88 155 GLY A O 1
ATOM 1215 N N . LEU A 1 156 ? 11.579 6.313 2.452 1.00 85.31 156 LEU A N 1
ATOM 1216 C CA . LEU A 1 156 ? 12.414 6.696 3.601 1.00 85.31 156 LEU A CA 1
ATOM 1217 C C . LEU A 1 156 ? 13.889 6.462 3.282 1.00 85.31 156 LEU A C 1
ATOM 1219 O O . LEU A 1 156 ? 14.686 7.390 3.398 1.00 85.31 156 LEU A O 1
ATOM 1223 N N . ILE A 1 157 ? 14.204 5.269 2.770 1.00 86.62 157 ILE A N 1
ATOM 1224 C CA . ILE A 1 157 ? 15.553 4.890 2.330 1.00 86.62 157 ILE A CA 1
ATOM 1225 C C . ILE A 1 157 ? 16.085 5.912 1.328 1.00 86.62 157 ILE A C 1
ATOM 1227 O O . ILE A 1 157 ? 17.185 6.421 1.483 1.00 86.62 157 ILE A O 1
ATOM 1231 N N . ARG A 1 158 ? 15.282 6.269 0.321 1.00 85.38 158 ARG A N 1
ATOM 1232 C CA . ARG A 1 158 ? 15.703 7.208 -0.725 1.00 85.38 158 ARG A CA 1
ATOM 1233 C C . ARG A 1 158 ? 16.021 8.613 -0.201 1.00 85.38 158 ARG A C 1
ATOM 1235 O O . ARG A 1 158 ? 16.877 9.279 -0.770 1.00 85.38 158 ARG A O 1
ATOM 1242 N N . ASN A 1 159 ? 15.307 9.080 0.823 1.00 83.75 159 ASN A N 1
ATOM 1243 C CA . ASN A 1 159 ? 15.467 10.439 1.348 1.00 83.75 159 ASN A CA 1
ATOM 1244 C C . ASN A 1 159 ? 16.575 10.558 2.402 1.00 83.75 159 ASN A C 1
ATOM 1246 O O . ASN A 1 159 ? 17.044 11.663 2.642 1.00 83.75 159 ASN A O 1
ATOM 1250 N N . ARG A 1 160 ? 16.947 9.448 3.044 1.00 82.56 160 ARG A N 1
ATOM 1251 C CA . ARG A 1 160 ? 17.914 9.388 4.149 1.00 82.56 160 ARG A CA 1
ATOM 1252 C C . ARG A 1 160 ? 18.904 8.245 3.938 1.00 82.56 160 ARG A C 1
ATOM 1254 O O . ARG A 1 160 ? 19.183 7.464 4.846 1.00 82.56 160 ARG A O 1
ATOM 1261 N N . LYS A 1 161 ? 19.380 8.088 2.705 1.00 80.31 161 LYS A N 1
ATOM 1262 C CA . LYS A 1 161 ? 20.247 6.961 2.334 1.00 80.31 161 LYS A CA 1
ATOM 1263 C C . LYS A 1 161 ? 21.580 7.000 3.081 1.00 80.31 161 LYS A C 1
ATOM 1265 O O . LYS A 1 161 ? 22.146 5.947 3.339 1.00 80.31 161 LYS A O 1
ATOM 1270 N N . GLU A 1 162 ? 22.042 8.195 3.451 1.00 83.88 162 GLU A N 1
ATOM 1271 C CA . GLU A 1 162 ? 23.281 8.417 4.198 1.00 83.88 162 GLU A CA 1
ATOM 1272 C C . GLU A 1 162 ? 23.190 7.947 5.662 1.00 83.88 162 GLU A C 1
ATOM 1274 O O . GLU A 1 162 ? 24.216 7.669 6.276 1.00 83.88 162 GLU A O 1
ATOM 1279 N N . ASP A 1 163 ? 21.975 7.804 6.208 1.00 83.00 163 ASP A N 1
ATOM 1280 C CA . ASP A 1 163 ? 21.740 7.346 7.585 1.00 83.00 163 ASP A CA 1
ATOM 1281 C C . ASP A 1 163 ? 21.808 5.808 7.719 1.00 83.00 163 ASP A C 1
ATOM 1283 O O . ASP A 1 163 ? 21.679 5.284 8.831 1.00 83.00 163 ASP A O 1
ATOM 1287 N N . LEU A 1 164 ? 21.943 5.068 6.606 1.00 85.44 164 LEU A N 1
ATOM 1288 C CA . LEU A 1 164 ? 21.955 3.602 6.591 1.00 85.44 164 LEU A CA 1
ATOM 1289 C C . LEU A 1 164 ? 23.315 3.013 6.198 1.00 85.44 164 LEU A C 1
ATOM 1291 O O . LEU A 1 164 ? 23.876 3.398 5.172 1.00 85.44 164 LEU A O 1
ATOM 1295 N N . PRO A 1 165 ? 23.774 1.964 6.906 1.00 90.31 165 PRO A N 1
ATOM 1296 C CA . PRO A 1 165 ? 24.837 1.091 6.423 1.00 90.31 165 PRO A CA 1
ATOM 1297 C C . PRO A 1 165 ? 24.490 0.446 5.073 1.00 90.31 165 PRO A C 1
ATOM 1299 O O . PRO A 1 165 ? 23.345 0.057 4.837 1.00 90.31 165 PRO A O 1
ATOM 1302 N N . ASP A 1 166 ? 25.503 0.249 4.228 1.00 91.38 166 ASP A N 1
ATOM 1303 C CA . ASP A 1 166 ? 25.350 -0.250 2.855 1.00 91.38 166 ASP A CA 1
ATOM 1304 C C . ASP A 1 166 ? 24.591 -1.577 2.752 1.00 91.38 166 ASP A C 1
ATOM 1306 O O . ASP A 1 166 ? 23.662 -1.682 1.954 1.00 91.38 166 ASP A O 1
ATOM 1310 N N . LEU A 1 167 ? 24.920 -2.563 3.594 1.00 90.56 167 LEU A N 1
ATOM 1311 C CA . LEU A 1 167 ? 24.235 -3.861 3.590 1.00 90.56 167 LEU A CA 1
ATOM 1312 C C . LEU A 1 167 ? 22.757 -3.734 3.980 1.00 90.56 167 LEU A C 1
ATOM 1314 O O . LEU A 1 167 ? 21.897 -4.282 3.302 1.00 90.56 167 LEU A O 1
ATOM 1318 N N . GLN A 1 168 ? 22.441 -2.944 5.011 1.00 89.75 168 GLN A N 1
ATOM 1319 C CA . GLN A 1 168 ? 21.051 -2.726 5.429 1.00 89.75 168 GLN A CA 1
ATOM 1320 C C . GLN A 1 168 ? 20.250 -1.979 4.361 1.00 89.75 168 GLN A C 1
ATOM 1322 O O . GLN A 1 168 ? 19.071 -2.261 4.147 1.00 89.75 168 GLN A O 1
ATOM 1327 N N . ARG A 1 169 ? 20.887 -1.022 3.680 1.00 91.12 169 ARG A N 1
ATOM 1328 C CA . ARG A 1 169 ? 20.283 -0.292 2.567 1.00 91.12 169 ARG A CA 1
ATOM 1329 C C . ARG A 1 169 ? 20.011 -1.219 1.386 1.00 91.12 169 ARG A C 1
ATOM 1331 O O . ARG A 1 169 ? 18.906 -1.175 0.848 1.00 91.12 169 ARG A O 1
ATOM 1338 N N . LEU A 1 170 ? 20.965 -2.076 1.025 1.00 92.62 170 LEU A N 1
ATOM 1339 C CA . LEU A 1 170 ? 20.797 -3.083 -0.023 1.00 92.62 170 LEU A CA 1
ATOM 1340 C C . LEU A 1 170 ? 19.664 -4.063 0.311 1.00 92.62 170 LEU A C 1
ATOM 1342 O O . LEU A 1 170 ? 18.767 -4.243 -0.512 1.00 92.62 170 LEU A O 1
ATOM 1346 N N . ASP A 1 171 ? 19.651 -4.623 1.522 1.00 91.94 171 ASP A N 1
ATOM 1347 C CA . ASP A 1 171 ? 18.605 -5.545 1.981 1.00 91.94 171 ASP A CA 1
ATOM 1348 C C . ASP A 1 171 ? 17.218 -4.899 1.904 1.00 91.94 171 ASP A C 1
ATOM 1350 O O . ASP A 1 171 ? 16.255 -5.504 1.427 1.00 91.94 171 ASP A O 1
ATOM 1354 N N . ALA A 1 172 ? 17.109 -3.637 2.321 1.00 91.31 172 ALA A N 1
ATOM 1355 C CA . ALA A 1 172 ? 15.845 -2.920 2.305 1.00 91.31 172 ALA A CA 1
ATOM 1356 C C . ALA A 1 172 ? 15.379 -2.570 0.874 1.00 91.31 172 ALA A C 1
ATOM 1358 O O . ALA A 1 172 ? 14.183 -2.662 0.580 1.00 91.31 172 ALA A O 1
ATOM 1359 N N . LEU A 1 173 ? 16.298 -2.223 -0.038 1.00 94.31 173 LEU A N 1
ATOM 1360 C CA . LEU A 1 173 ? 15.995 -2.028 -1.464 1.00 94.31 173 LEU A CA 1
ATOM 1361 C C . LEU A 1 173 ? 15.551 -3.337 -2.131 1.00 94.31 173 LEU A C 1
ATOM 1363 O O . LEU A 1 173 ? 14.550 -3.350 -2.851 1.00 94.31 173 LEU A O 1
ATOM 1367 N N . HIS A 1 174 ? 16.242 -4.442 -1.846 1.00 94.12 174 HIS A N 1
ATOM 1368 C CA . HIS A 1 174 ? 15.877 -5.765 -2.343 1.00 94.12 174 HIS A CA 1
ATOM 1369 C C . HIS A 1 174 ? 14.516 -6.220 -1.793 1.00 94.12 174 HIS A C 1
ATOM 1371 O O . HIS A 1 174 ? 13.687 -6.738 -2.541 1.00 94.12 174 HIS A O 1
ATOM 1377 N N . GLY A 1 175 ? 14.234 -5.951 -0.515 1.00 93.94 175 GLY A N 1
ATOM 1378 C CA . GLY A 1 175 ? 12.913 -6.156 0.079 1.00 93.94 175 GLY A CA 1
ATOM 1379 C C . GLY A 1 175 ? 11.819 -5.398 -0.677 1.00 93.94 175 GLY A C 1
ATOM 1380 O O . GLY A 1 175 ? 10.811 -5.989 -1.055 1.00 93.94 175 GLY A O 1
ATOM 1381 N N . CYS A 1 176 ? 12.050 -4.120 -1.005 1.00 95.44 176 CYS A N 1
ATOM 1382 C CA . CYS A 1 176 ? 11.108 -3.326 -1.800 1.00 95.44 176 CYS A CA 1
ATOM 1383 C C . CYS A 1 176 ? 10.888 -3.904 -3.209 1.00 95.44 176 CYS A C 1
ATOM 1385 O O . CYS A 1 176 ? 9.751 -3.927 -3.683 1.00 95.44 176 CYS A O 1
ATOM 1387 N N . LEU A 1 177 ? 11.948 -4.378 -3.875 1.00 95.88 177 LEU A N 1
ATOM 1388 C CA . LEU A 1 177 ? 11.846 -5.044 -5.178 1.00 95.88 177 LEU A CA 1
ATOM 1389 C C . LEU A 1 177 ? 10.990 -6.311 -5.084 1.00 95.88 177 LEU A C 1
ATOM 1391 O O . LEU A 1 177 ? 10.052 -6.475 -5.863 1.00 95.88 177 LEU A O 1
ATOM 1395 N N . SER A 1 178 ? 11.294 -7.178 -4.116 1.00 95.69 178 SER A N 1
ATOM 1396 C CA . SER A 1 178 ? 10.594 -8.446 -3.901 1.00 95.69 178 SER A CA 1
ATOM 1397 C C . SER A 1 178 ? 9.107 -8.227 -3.607 1.00 95.69 178 SER A C 1
ATOM 1399 O O . SER A 1 178 ? 8.256 -8.797 -4.293 1.00 95.69 178 SER A O 1
ATOM 1401 N N . THR A 1 179 ? 8.778 -7.330 -2.669 1.00 95.81 179 THR A N 1
ATOM 1402 C CA . THR A 1 179 ? 7.387 -6.992 -2.332 1.00 95.81 179 THR A CA 1
ATOM 1403 C C . THR A 1 179 ? 6.649 -6.412 -3.539 1.00 95.81 179 THR A C 1
ATOM 1405 O O . THR A 1 179 ? 5.543 -6.854 -3.849 1.00 95.81 179 THR A O 1
ATOM 1408 N N . ALA A 1 180 ? 7.248 -5.463 -4.270 1.00 96.12 180 ALA A N 1
ATOM 1409 C CA . ALA A 1 180 ? 6.587 -4.843 -5.417 1.00 96.12 180 ALA A CA 1
ATOM 1410 C C . ALA A 1 180 ? 6.370 -5.834 -6.568 1.00 96.12 180 ALA A C 1
ATOM 1412 O O . ALA A 1 180 ? 5.280 -5.867 -7.137 1.00 96.12 180 ALA A O 1
ATOM 1413 N N . LYS A 1 181 ? 7.364 -6.676 -6.878 1.00 95.25 181 LYS A N 1
ATOM 1414 C CA . LYS A 1 181 ? 7.237 -7.745 -7.877 1.00 95.25 181 LYS A CA 1
ATOM 1415 C C . LYS A 1 181 ? 6.125 -8.716 -7.490 1.00 95.25 181 LYS A C 1
ATOM 1417 O O . LYS A 1 181 ? 5.212 -8.948 -8.271 1.00 95.25 181 LYS A O 1
ATOM 1422 N N . SER A 1 182 ? 6.164 -9.221 -6.259 1.00 94.50 182 SER A N 1
ATOM 1423 C CA . SER A 1 182 ? 5.184 -10.181 -5.754 1.00 94.50 182 SER A CA 1
ATOM 1424 C C . SER A 1 182 ? 3.763 -9.599 -5.706 1.00 94.50 182 SER A C 1
ATOM 1426 O O . SER A 1 182 ? 2.788 -10.326 -5.891 1.00 94.50 182 SER A O 1
ATOM 1428 N N . ALA A 1 183 ? 3.618 -8.289 -5.491 1.00 93.94 183 ALA A N 1
ATOM 1429 C CA . ALA A 1 183 ? 2.335 -7.599 -5.597 1.00 93.94 183 ALA A CA 1
ATOM 1430 C C . ALA A 1 183 ? 1.821 -7.533 -7.047 1.00 93.94 183 ALA A C 1
ATOM 1432 O O . ALA A 1 183 ? 0.627 -7.728 -7.267 1.00 93.94 183 ALA A O 1
ATOM 1433 N N . MET A 1 184 ? 2.701 -7.286 -8.028 1.00 94.31 184 MET A N 1
ATOM 1434 C CA . MET A 1 184 ? 2.325 -7.299 -9.448 1.00 94.31 184 MET A CA 1
ATOM 1435 C C . MET A 1 184 ? 1.953 -8.703 -9.926 1.00 94.31 184 MET A C 1
ATOM 1437 O O . MET A 1 184 ? 0.925 -8.857 -10.578 1.00 94.31 184 MET A O 1
ATOM 1441 N N . ASP A 1 185 ? 2.738 -9.719 -9.555 1.00 94.00 185 ASP A N 1
ATOM 1442 C CA . ASP A 1 185 ? 2.474 -11.117 -9.917 1.00 94.00 185 ASP A CA 1
ATOM 1443 C C . ASP A 1 185 ? 1.074 -11.542 -9.430 1.00 94.00 185 ASP A C 1
ATOM 1445 O O . ASP A 1 185 ? 0.243 -11.965 -10.231 1.00 94.00 185 ASP A O 1
ATOM 1449 N N . ARG A 1 186 ? 0.751 -11.289 -8.151 1.00 92.56 186 ARG A N 1
ATOM 1450 C CA . ARG A 1 186 ? -0.586 -11.564 -7.587 1.00 92.56 186 ARG A CA 1
ATOM 1451 C C . ARG A 1 186 ? -1.705 -10.761 -8.240 1.00 92.56 186 ARG A C 1
ATOM 1453 O O . ARG A 1 186 ? -2.835 -11.229 -8.320 1.00 92.56 186 ARG A O 1
ATOM 1460 N N . PHE A 1 187 ? -1.433 -9.532 -8.675 1.00 93.00 187 PHE A N 1
ATOM 1461 C CA . PHE A 1 187 ? -2.437 -8.748 -9.387 1.00 93.00 187 PHE A CA 1
ATOM 1462 C C . PHE A 1 187 ? -2.766 -9.362 -10.751 1.00 93.00 187 PHE A C 1
ATOM 1464 O O . PHE A 1 187 ? -3.931 -9.406 -11.142 1.00 93.00 187 PHE A O 1
ATOM 1471 N N . PHE A 1 188 ? -1.757 -9.859 -11.467 1.00 94.06 188 PHE A N 1
ATOM 1472 C CA . PHE A 1 188 ? -1.961 -10.503 -12.762 1.00 94.06 188 PHE A CA 1
ATOM 1473 C C . PHE A 1 188 ? -2.635 -11.877 -12.666 1.00 94.06 188 PHE A C 1
ATOM 1475 O O . PHE A 1 188 ? -3.188 -12.335 -13.662 1.00 94.06 188 PHE A O 1
ATOM 1482 N N . GLU A 1 189 ? -2.671 -12.495 -11.483 1.00 93.44 189 GLU A N 1
ATOM 1483 C CA . GLU A 1 189 ? -3.492 -13.685 -11.214 1.00 93.44 189 GLU A CA 1
ATOM 1484 C C . GLU A 1 189 ? -4.999 -13.375 -11.151 1.00 93.44 189 GLU A C 1
ATOM 1486 O O . GLU A 1 189 ? -5.817 -14.287 -11.278 1.00 93.44 189 GLU A O 1
ATOM 1491 N N . ILE A 1 190 ? -5.394 -12.107 -10.966 1.00 92.38 190 ILE A N 1
ATOM 1492 C CA . ILE A 1 190 ? -6.808 -11.718 -10.953 1.00 92.38 190 ILE A CA 1
ATOM 1493 C C . ILE A 1 190 ? -7.370 -11.837 -12.378 1.00 92.38 190 ILE A C 1
ATOM 1495 O O . ILE A 1 190 ? -6.833 -11.209 -13.298 1.00 92.38 190 ILE A O 1
ATOM 1499 N N . PRO A 1 191 ? -8.475 -12.577 -12.582 1.00 93.62 191 PRO A N 1
ATOM 1500 C CA . PRO A 1 191 ? -9.136 -12.648 -13.875 1.00 93.62 191 PRO A CA 1
ATOM 1501 C C . PRO A 1 191 ? -9.518 -11.263 -14.396 1.00 93.62 191 PRO A C 1
ATOM 1503 O O . PRO A 1 191 ? -10.112 -10.451 -13.689 1.00 93.62 191 PRO A O 1
ATOM 1506 N N . VAL A 1 192 ? -9.234 -11.013 -15.673 1.00 92.75 192 VAL A N 1
ATOM 1507 C CA . VAL A 1 192 ? -9.498 -9.726 -16.339 1.00 92.75 192 VAL A CA 1
ATOM 1508 C C . VAL A 1 192 ? -10.970 -9.300 -16.227 1.00 92.75 192 VAL A C 1
ATOM 1510 O O . VAL A 1 192 ? -11.268 -8.119 -16.074 1.00 92.75 192 VAL A O 1
ATOM 1513 N N . VAL A 1 193 ? -11.897 -10.262 -16.220 1.00 90.12 193 VAL A N 1
ATOM 1514 C CA . VAL A 1 193 ? -13.341 -10.023 -16.044 1.00 90.12 193 VAL A CA 1
ATOM 1515 C C . VAL A 1 193 ? -13.701 -9.414 -14.681 1.00 90.12 193 VAL A C 1
ATOM 1517 O O . VAL A 1 193 ? -14.727 -8.753 -14.562 1.00 90.12 193 VAL A O 1
ATOM 1520 N N . GLU A 1 194 ? -12.859 -9.586 -13.658 1.00 90.38 194 GLU A N 1
ATOM 1521 C CA . GLU A 1 194 ? -13.071 -9.017 -12.319 1.00 90.38 194 GLU A CA 1
ATOM 1522 C C . GLU A 1 194 ? -12.564 -7.571 -12.205 1.00 90.38 194 GLU A C 1
ATOM 1524 O O . GLU A 1 194 ? -12.920 -6.873 -11.255 1.00 90.38 194 GLU A O 1
ATOM 1529 N N . TYR A 1 195 ? -11.774 -7.079 -13.169 1.00 90.25 195 TYR A N 1
ATOM 1530 C CA . TYR A 1 195 ? -11.161 -5.744 -13.113 1.00 90.25 195 TYR A CA 1
ATOM 1531 C C . TYR A 1 195 ? -12.170 -4.595 -12.938 1.00 90.25 195 TYR A C 1
ATOM 1533 O O . TYR A 1 195 ? -11.881 -3.694 -12.147 1.00 90.25 195 TYR A O 1
ATOM 1541 N N . PRO A 1 196 ? -13.359 -4.596 -13.583 1.00 87.31 196 PRO A N 1
ATOM 1542 C CA . PRO A 1 196 ? -14.368 -3.564 -13.346 1.00 87.31 196 PRO A CA 1
ATOM 1543 C C . PRO A 1 196 ? -14.837 -3.479 -11.883 1.00 87.31 196 PRO A C 1
ATOM 1545 O O . PRO A 1 196 ? -15.249 -2.409 -11.440 1.00 87.31 196 PRO A O 1
ATOM 1548 N N . GLY A 1 197 ? -14.781 -4.590 -11.140 1.00 86.12 197 GLY A N 1
ATOM 1549 C CA . GLY A 1 197 ? -15.188 -4.672 -9.735 1.00 86.12 197 GLY A CA 1
ATOM 1550 C C . GLY A 1 197 ? -14.084 -4.319 -8.735 1.00 86.12 197 GLY A C 1
ATOM 1551 O O . GLY A 1 197 ? -14.344 -4.268 -7.532 1.00 86.12 197 GLY A O 1
ATOM 1552 N N . ILE A 1 198 ? -12.855 -4.073 -9.198 1.00 87.38 198 ILE A N 1
ATOM 1553 C CA . ILE A 1 198 ? -11.733 -3.747 -8.317 1.00 87.38 198 ILE A CA 1
ATOM 1554 C C . ILE A 1 198 ? -11.920 -2.345 -7.733 1.00 87.38 198 ILE A C 1
ATOM 1556 O O . ILE A 1 198 ? -12.141 -1.358 -8.437 1.00 87.38 198 ILE A O 1
ATOM 1560 N N . SER A 1 199 ? -11.799 -2.251 -6.410 1.00 84.75 199 SER A N 1
ATOM 1561 C CA . SER A 1 199 ? -11.978 -0.995 -5.691 1.00 84.75 199 SER A CA 1
ATOM 1562 C C . SER A 1 199 ? -10.841 -0.002 -5.969 1.00 84.75 199 SER A C 1
ATOM 1564 O O . SER A 1 199 ? -9.684 -0.367 -6.186 1.00 84.75 199 SER A O 1
ATOM 1566 N N . PHE A 1 200 ? -11.151 1.296 -5.911 1.00 81.69 200 PHE A N 1
ATOM 1567 C CA . PHE A 1 200 ? -10.153 2.359 -6.084 1.00 81.69 200 PHE A CA 1
ATOM 1568 C C . PHE A 1 200 ? -8.935 2.242 -5.136 1.00 81.69 200 PHE A C 1
ATOM 1570 O O . PHE A 1 200 ? -7.811 2.396 -5.621 1.00 81.69 200 PHE A O 1
ATOM 1577 N N . PRO A 1 201 ? -9.094 1.934 -3.827 1.00 82.56 201 PRO A N 1
ATOM 1578 C CA . PRO A 1 201 ? -7.969 1.674 -2.923 1.00 82.56 201 PRO A CA 1
ATOM 1579 C C . PRO A 1 201 ? -6.973 0.650 -3.452 1.00 82.56 201 PRO A C 1
ATOM 1581 O O . PRO A 1 201 ? -5.765 0.868 -3.394 1.00 82.56 201 PRO A O 1
ATOM 1584 N N . PHE A 1 202 ? -7.489 -0.435 -4.026 1.00 86.56 202 PHE A N 1
ATOM 1585 C CA . PHE A 1 202 ? -6.674 -1.510 -4.557 1.00 86.56 202 PHE A CA 1
ATOM 1586 C C . PHE A 1 202 ? -5.807 -1.027 -5.732 1.00 86.56 202 PHE A C 1
ATOM 1588 O O . PHE A 1 202 ? -4.599 -1.267 -5.753 1.00 86.56 202 PHE A O 1
ATOM 1595 N N . TYR A 1 203 ? -6.385 -0.267 -6.671 1.00 83.38 203 TYR A N 1
ATOM 1596 C CA . TYR A 1 203 ? -5.620 0.364 -7.756 1.00 83.38 203 TYR A CA 1
ATOM 1597 C C . TYR A 1 203 ? -4.585 1.368 -7.246 1.00 83.38 203 TYR A C 1
ATOM 1599 O O . TYR A 1 203 ? -3.502 1.479 -7.825 1.00 83.38 203 TYR A O 1
ATOM 1607 N N . GLY A 1 204 ? -4.886 2.077 -6.157 1.00 83.50 204 GLY A N 1
ATOM 1608 C CA . GLY A 1 204 ? -3.905 2.902 -5.463 1.00 83.50 204 GLY A CA 1
ATOM 1609 C C . GLY A 1 204 ? -2.696 2.065 -5.043 1.00 83.50 204 GLY A C 1
ATOM 1610 O O . GLY A 1 204 ? -1.559 2.353 -5.440 1.00 83.50 204 GLY A O 1
ATOM 1611 N N . TYR A 1 205 ? -2.928 0.997 -4.283 1.00 87.38 205 TYR A N 1
ATOM 1612 C CA . TYR A 1 205 ? -1.860 0.114 -3.815 1.00 87.38 205 TYR A CA 1
ATOM 1613 C C . TYR A 1 205 ? -1.025 -0.451 -4.972 1.00 87.38 205 TYR A C 1
ATOM 1615 O O . TYR A 1 205 ? 0.205 -0.419 -4.911 1.00 87.38 205 TYR A O 1
ATOM 1623 N N . LEU A 1 206 ? -1.668 -0.832 -6.079 1.00 86.06 206 LEU A N 1
ATOM 1624 C CA . LEU A 1 206 ? -0.987 -1.264 -7.302 1.00 86.06 206 LEU A CA 1
ATOM 1625 C C . LEU A 1 206 ? -0.101 -0.165 -7.909 1.00 86.06 206 LEU A C 1
ATOM 1627 O O . LEU A 1 206 ? 1.058 -0.403 -8.257 1.00 86.06 206 LEU A O 1
ATOM 1631 N N . ALA A 1 207 ? -0.619 1.061 -8.005 1.00 87.25 207 ALA A N 1
ATOM 1632 C CA . ALA A 1 207 ? 0.138 2.193 -8.525 1.00 87.25 207 ALA A CA 1
ATOM 1633 C C . ALA A 1 207 ? 1.407 2.452 -7.698 1.00 87.25 207 ALA A C 1
ATOM 1635 O O . ALA A 1 207 ? 2.445 2.810 -8.260 1.00 87.25 207 ALA A O 1
ATOM 1636 N N . ARG A 1 208 ? 1.368 2.219 -6.377 1.00 90.19 208 ARG A N 1
ATOM 1637 C CA . ARG A 1 208 ? 2.559 2.323 -5.525 1.00 90.19 208 ARG A CA 1
ATOM 1638 C C . ARG A 1 208 ? 3.626 1.298 -5.914 1.00 90.19 208 ARG A C 1
ATOM 1640 O O . ARG A 1 208 ? 4.785 1.693 -6.044 1.00 90.19 208 ARG A O 1
ATOM 1647 N N . SER A 1 209 ? 3.251 0.040 -6.146 1.00 93.38 209 SER A N 1
ATOM 1648 C CA . SER A 1 209 ? 4.169 -1.016 -6.602 1.00 93.38 209 SER A CA 1
ATOM 1649 C C . SER A 1 209 ? 4.847 -0.646 -7.917 1.00 93.38 209 SER A C 1
ATOM 1651 O O . SER A 1 209 ? 6.073 -0.684 -8.009 1.00 93.38 209 SER A O 1
ATOM 1653 N N . ILE A 1 210 ? 4.075 -0.171 -8.896 1.00 92.12 210 ILE A N 1
ATOM 1654 C CA . ILE A 1 210 ? 4.593 0.262 -10.202 1.00 92.12 210 ILE A CA 1
ATOM 1655 C C . ILE A 1 210 ? 5.575 1.431 -10.049 1.00 92.12 210 ILE A C 1
ATOM 1657 O O . ILE A 1 210 ? 6.653 1.427 -10.641 1.00 92.12 210 ILE A O 1
ATOM 1661 N N . VAL A 1 211 ? 5.239 2.424 -9.217 1.00 91.56 211 VAL A N 1
ATOM 1662 C CA . VAL A 1 211 ? 6.120 3.570 -8.946 1.00 91.56 211 VAL A CA 1
ATOM 1663 C C . VAL A 1 211 ? 7.429 3.134 -8.289 1.00 91.56 211 VAL A C 1
ATOM 1665 O O . VAL A 1 211 ? 8.477 3.693 -8.615 1.00 91.56 211 VAL A O 1
ATOM 1668 N N . VAL A 1 212 ? 7.393 2.175 -7.359 1.00 94.25 212 VAL A N 1
ATOM 1669 C CA . VAL A 1 212 ? 8.606 1.657 -6.710 1.00 94.25 212 VAL A CA 1
ATOM 1670 C C . VAL A 1 212 ? 9.459 0.871 -7.702 1.00 94.25 212 VAL A C 1
ATOM 1672 O O . VAL A 1 212 ? 10.642 1.179 -7.816 1.00 94.25 212 VAL A O 1
ATOM 1675 N N . LEU A 1 213 ? 8.873 -0.050 -8.475 1.00 95.06 213 LEU A N 1
ATOM 1676 C CA . LEU A 1 213 ? 9.585 -0.796 -9.521 1.00 95.06 213 LEU A CA 1
ATOM 1677 C C . LEU A 1 213 ? 10.265 0.146 -10.515 1.00 95.06 213 LEU A C 1
ATOM 1679 O O . LEU A 1 213 ? 11.462 0.028 -10.772 1.00 95.06 213 LEU A O 1
ATOM 1683 N N . PHE A 1 214 ? 9.530 1.146 -11.004 1.00 93.69 214 PHE A N 1
ATOM 1684 C CA . PHE A 1 214 ? 10.094 2.150 -11.892 1.00 93.69 214 PHE A CA 1
ATOM 1685 C C . PHE A 1 214 ? 11.260 2.899 -11.236 1.00 93.69 214 PHE A C 1
ATOM 1687 O O . PHE A 1 214 ? 12.337 2.998 -11.816 1.00 93.69 214 PHE A O 1
ATOM 1694 N N . LYS A 1 215 ? 11.092 3.392 -10.006 1.00 93.31 215 LYS A N 1
ATOM 1695 C CA . LYS A 1 215 ? 12.162 4.125 -9.315 1.00 93.31 215 LYS A CA 1
ATOM 1696 C C . LYS A 1 215 ? 13.393 3.263 -9.040 1.00 93.31 215 LYS A C 1
ATOM 1698 O O . LYS A 1 215 ? 14.489 3.801 -9.106 1.00 93.31 215 LYS A O 1
ATOM 1703 N N . LEU A 1 216 ? 13.226 1.970 -8.761 1.00 94.44 216 LEU A N 1
ATOM 1704 C CA . LEU A 1 216 ? 14.328 1.016 -8.598 1.00 94.44 216 LEU A CA 1
ATOM 1705 C C . LEU A 1 216 ? 15.079 0.763 -9.916 1.00 94.44 216 LEU A C 1
ATOM 1707 O O . LEU A 1 216 ? 16.294 0.591 -9.894 1.00 94.44 216 LEU A O 1
ATOM 1711 N N . SER A 1 217 ? 14.384 0.803 -11.058 1.00 93.50 217 SER A N 1
ATOM 1712 C CA . SER A 1 217 ? 14.984 0.586 -12.388 1.00 93.50 217 SER A CA 1
ATOM 1713 C C . SER A 1 217 ? 15.880 1.725 -12.887 1.00 93.50 217 SER A C 1
ATOM 1715 O O . SER A 1 217 ? 16.722 1.518 -13.762 1.00 93.50 217 SER A O 1
ATOM 1717 N N . ILE A 1 218 ? 15.722 2.919 -12.311 1.00 92.81 218 ILE A N 1
ATOM 1718 C CA . ILE A 1 218 ? 16.531 4.114 -12.602 1.00 92.81 218 ILE A CA 1
ATOM 1719 C C . ILE A 1 218 ? 17.298 4.609 -11.366 1.00 92.81 218 ILE A C 1
ATOM 1721 O O . ILE A 1 218 ? 17.772 5.745 -11.335 1.00 92.81 218 ILE A O 1
ATOM 1725 N N . LEU A 1 219 ? 17.362 3.803 -10.302 1.00 92.00 219 LEU A N 1
ATOM 1726 C CA . LEU A 1 219 ? 17.988 4.216 -9.053 1.00 92.00 219 LEU A CA 1
ATOM 1727 C C . LEU A 1 219 ? 19.502 4.329 -9.242 1.00 92.00 219 LEU A C 1
ATOM 1729 O O . LEU A 1 219 ? 20.174 3.336 -9.491 1.00 92.00 219 LEU A O 1
ATOM 1733 N N . ASN A 1 220 ? 20.038 5.533 -9.064 1.00 89.06 220 ASN A N 1
ATOM 1734 C CA . ASN A 1 220 ? 21.478 5.753 -9.027 1.00 89.06 220 ASN A CA 1
ATOM 1735 C C . ASN A 1 220 ? 21.983 5.665 -7.578 1.00 89.06 220 ASN A C 1
ATOM 1737 O O . ASN A 1 220 ? 21.965 6.659 -6.843 1.00 89.06 220 ASN A O 1
ATOM 1741 N N . ASP A 1 221 ? 22.376 4.464 -7.157 1.00 88.88 221 ASP A N 1
ATOM 1742 C CA . ASP A 1 221 ? 22.924 4.195 -5.829 1.00 88.88 221 ASP A CA 1
ATOM 1743 C C . ASP A 1 221 ? 24.127 3.236 -5.933 1.00 88.88 221 ASP A C 1
ATOM 1745 O O . ASP A 1 221 ? 23.981 2.187 -6.558 1.00 88.88 221 ASP A O 1
ATOM 1749 N N . PRO A 1 222 ? 25.298 3.548 -5.336 1.00 89.44 222 PRO A N 1
ATOM 1750 C CA . PRO A 1 222 ? 26.495 2.708 -5.434 1.00 89.44 222 PRO A CA 1
ATOM 1751 C C . PRO A 1 222 ? 26.311 1.251 -4.997 1.00 89.44 222 PRO A C 1
ATOM 1753 O O . PRO A 1 222 ? 27.035 0.386 -5.481 1.00 89.44 222 PRO A O 1
ATOM 1756 N N . VAL A 1 223 ? 25.377 0.978 -4.079 1.00 92.25 223 VAL A N 1
ATOM 1757 C CA . VAL A 1 223 ? 25.133 -0.388 -3.582 1.00 92.25 223 VAL A CA 1
ATOM 1758 C C . VAL A 1 223 ? 24.111 -1.155 -4.422 1.00 92.25 223 VAL A C 1
ATOM 1760 O O . VAL A 1 223 ? 23.884 -2.332 -4.162 1.00 92.25 223 VAL A O 1
ATOM 1763 N N . TRP A 1 224 ? 23.463 -0.505 -5.394 1.00 94.31 224 TRP A N 1
ATOM 1764 C CA . TRP A 1 224 ? 22.349 -1.065 -6.155 1.00 94.31 224 TRP A CA 1
ATOM 1765 C C . TRP A 1 224 ? 22.740 -1.372 -7.600 1.00 94.31 224 TRP A C 1
ATOM 1767 O O . TRP A 1 224 ? 23.163 -0.490 -8.345 1.00 94.31 224 TRP A O 1
ATOM 1777 N N . ASP A 1 225 ? 22.524 -2.615 -8.022 1.00 92.88 225 ASP A N 1
ATOM 1778 C CA . ASP A 1 225 ? 22.718 -3.027 -9.411 1.00 92.88 225 ASP A CA 1
ATOM 1779 C C . ASP A 1 225 ? 21.409 -2.872 -10.202 1.00 92.88 225 ASP A C 1
ATOM 1781 O O . ASP A 1 225 ? 20.483 -3.688 -10.120 1.00 92.88 225 ASP A O 1
ATOM 1785 N N . THR A 1 226 ? 21.329 -1.799 -10.989 1.00 92.19 226 THR A N 1
ATOM 1786 C CA . THR A 1 226 ? 20.182 -1.528 -11.865 1.00 92.19 226 THR A CA 1
ATOM 1787 C C . THR A 1 226 ? 20.072 -2.520 -13.018 1.00 92.19 226 THR A C 1
ATOM 1789 O O . THR A 1 226 ? 18.958 -2.806 -13.453 1.00 92.19 226 THR A O 1
ATOM 1792 N N . GLY A 1 227 ? 21.184 -3.080 -13.499 1.00 90.44 227 GLY A N 1
ATOM 1793 C CA . GLY A 1 227 ? 21.186 -4.098 -14.548 1.00 90.44 227 GLY A CA 1
ATOM 1794 C C . GLY A 1 227 ? 20.558 -5.397 -14.055 1.00 90.44 227 GLY A C 1
ATOM 1795 O O . GLY A 1 227 ? 19.671 -5.945 -14.713 1.00 90.44 227 GLY A O 1
ATOM 1796 N N . LEU A 1 228 ? 20.946 -5.837 -12.855 1.00 91.25 228 LEU A N 1
ATOM 1797 C CA . LEU A 1 228 ? 20.348 -6.995 -12.192 1.00 91.25 228 LEU A CA 1
ATOM 1798 C C . LEU A 1 228 ? 18.871 -6.762 -11.844 1.00 91.25 228 LEU A C 1
ATOM 1800 O O . LEU A 1 228 ? 18.041 -7.658 -11.996 1.00 91.25 228 LEU A O 1
ATOM 1804 N N . MET A 1 229 ? 18.507 -5.549 -11.420 1.00 92.12 229 MET A N 1
ATOM 1805 C CA . MET A 1 229 ? 17.103 -5.196 -11.202 1.00 92.12 229 MET A CA 1
ATOM 1806 C C . MET A 1 229 ? 16.285 -5.329 -12.495 1.00 92.12 229 MET A C 1
ATOM 1808 O O . MET A 1 229 ? 15.248 -5.994 -12.491 1.00 92.12 229 MET A O 1
ATOM 1812 N N . ARG A 1 230 ? 16.763 -4.741 -13.601 1.00 91.31 230 ARG A N 1
ATOM 1813 C CA . ARG A 1 230 ? 16.069 -4.742 -14.900 1.00 91.31 230 ARG A CA 1
ATOM 1814 C C . ARG A 1 230 ? 15.961 -6.145 -15.503 1.00 91.31 230 ARG A C 1
ATOM 1816 O O . ARG A 1 230 ? 14.982 -6.425 -16.184 1.00 91.31 230 ARG A O 1
ATOM 1823 N N . SER A 1 231 ? 16.925 -7.031 -15.239 1.00 91.62 231 SER A N 1
ATOM 1824 C CA . SER A 1 231 ? 16.836 -8.439 -15.653 1.00 91.62 231 SER A CA 1
ATOM 1825 C C . SER A 1 231 ? 15.870 -9.257 -14.791 1.00 91.62 231 SER A C 1
ATOM 1827 O O . SER A 1 231 ? 15.300 -10.233 -15.271 1.00 91.62 231 SER A O 1
ATOM 1829 N N . THR A 1 232 ? 15.654 -8.851 -13.536 1.00 91.88 232 THR A N 1
ATOM 1830 C CA . THR A 1 232 ? 14.707 -9.504 -12.622 1.00 91.88 232 THR A CA 1
ATOM 1831 C C . THR A 1 232 ? 13.260 -9.100 -12.914 1.00 91.88 232 THR A C 1
ATOM 1833 O O . THR A 1 232 ? 12.359 -9.937 -12.833 1.00 91.88 232 THR A O 1
ATOM 1836 N N . VAL A 1 233 ? 13.018 -7.819 -13.222 1.00 94.00 233 VAL A N 1
ATOM 1837 C CA . VAL A 1 233 ? 11.688 -7.283 -13.548 1.00 94.00 233 VAL A CA 1
ATOM 1838 C C . VAL A 1 233 ? 11.786 -6.237 -14.655 1.00 94.00 233 VAL A C 1
ATOM 1840 O O . VAL A 1 233 ? 12.312 -5.142 -14.442 1.00 94.00 233 VAL A O 1
ATOM 1843 N N . ASP A 1 234 ? 11.171 -6.527 -15.802 1.00 93.44 234 ASP A N 1
ATOM 1844 C CA . ASP A 1 234 ? 10.960 -5.538 -16.857 1.00 93.44 234 ASP A CA 1
ATOM 1845 C C . ASP A 1 234 ? 9.718 -4.688 -16.540 1.00 93.44 234 ASP A C 1
ATOM 1847 O O . ASP A 1 234 ? 8.568 -5.109 -16.685 1.00 93.44 234 ASP A O 1
ATOM 1851 N N . VAL A 1 235 ? 9.958 -3.457 -16.087 1.00 92.75 235 VAL A N 1
ATOM 1852 C CA . VAL A 1 235 ? 8.901 -2.506 -15.714 1.00 92.75 235 VAL A CA 1
ATOM 1853 C C . VAL A 1 235 ? 8.008 -2.142 -16.904 1.00 92.75 235 VAL A C 1
ATOM 1855 O O . VAL A 1 235 ? 6.812 -1.914 -16.714 1.00 92.75 235 VAL A O 1
ATOM 1858 N N . LEU A 1 236 ? 8.558 -2.088 -18.122 1.00 93.00 236 LEU A N 1
ATOM 1859 C CA . LEU A 1 236 ? 7.777 -1.777 -19.319 1.00 93.00 236 LEU A CA 1
ATOM 1860 C C . LEU A 1 236 ? 6.866 -2.946 -19.674 1.00 93.00 236 LEU A C 1
ATOM 1862 O O . LEU A 1 236 ? 5.686 -2.718 -19.929 1.00 93.00 236 LEU A O 1
ATOM 1866 N N . GLN A 1 237 ? 7.365 -4.181 -19.581 1.00 94.88 237 GLN A N 1
ATOM 1867 C CA . GLN A 1 237 ? 6.543 -5.376 -19.770 1.00 94.88 237 GLN A CA 1
ATOM 1868 C C . GLN A 1 237 ? 5.402 -5.447 -18.744 1.00 94.88 237 GLN A C 1
ATOM 1870 O O . GLN A 1 237 ? 4.262 -5.736 -19.106 1.00 94.88 237 GLN A O 1
ATOM 1875 N N . VAL A 1 238 ? 5.680 -5.130 -17.475 1.00 94.75 238 VAL A N 1
ATOM 1876 C CA . VAL A 1 238 ? 4.655 -5.054 -16.421 1.00 94.75 238 VAL A CA 1
ATOM 1877 C C . VAL A 1 238 ? 3.575 -4.022 -16.775 1.00 94.75 238 VAL A C 1
ATOM 1879 O O . VAL A 1 238 ? 2.382 -4.299 -16.640 1.00 94.75 238 VAL A O 1
ATOM 1882 N N . MET A 1 239 ? 3.961 -2.835 -17.251 1.00 93.25 239 MET A N 1
ATOM 1883 C CA . MET A 1 239 ? 2.996 -1.813 -17.676 1.00 93.25 239 MET A CA 1
ATOM 1884 C C . MET A 1 239 ? 2.208 -2.236 -18.918 1.00 93.25 239 MET A C 1
ATOM 1886 O O . MET A 1 239 ? 0.999 -2.016 -18.962 1.00 93.25 239 MET A O 1
ATOM 1890 N N . ASP A 1 240 ? 2.862 -2.856 -19.898 1.00 95.25 240 ASP A N 1
ATOM 1891 C CA . ASP A 1 240 ? 2.230 -3.325 -21.134 1.00 95.25 240 ASP A CA 1
ATOM 1892 C C . ASP A 1 240 ? 1.194 -4.418 -20.851 1.00 95.25 240 ASP A C 1
ATOM 1894 O O . ASP A 1 240 ? 0.074 -4.351 -21.364 1.00 95.25 240 ASP A O 1
ATOM 1898 N N . GLN A 1 241 ? 1.509 -5.362 -19.959 1.00 95.56 241 GLN A N 1
ATOM 1899 C CA . GLN A 1 241 ? 0.559 -6.381 -19.511 1.00 95.56 241 GLN A CA 1
ATOM 1900 C C . GLN A 1 241 ? -0.649 -5.756 -18.802 1.00 95.56 241 GLN A C 1
ATOM 1902 O O . GLN A 1 241 ? -1.790 -6.121 -19.082 1.00 95.56 241 GLN A O 1
ATOM 1907 N N . LEU A 1 242 ? -0.419 -4.786 -17.910 1.00 93.19 242 LEU A N 1
ATOM 1908 C CA . LEU A 1 242 ? -1.497 -4.085 -17.211 1.00 93.19 242 LEU A CA 1
ATOM 1909 C C . LEU A 1 242 ? -2.415 -3.335 -18.184 1.00 93.19 242 LEU A C 1
ATOM 1911 O O . LEU A 1 242 ? -3.636 -3.421 -18.066 1.00 93.19 242 LEU A O 1
ATOM 1915 N N . ILE A 1 243 ? -1.836 -2.611 -19.143 1.00 93.50 243 ILE A N 1
ATOM 1916 C CA . ILE A 1 243 ? -2.581 -1.879 -20.172 1.00 93.50 243 ILE A CA 1
ATOM 1917 C C . ILE A 1 243 ? -3.406 -2.852 -21.017 1.00 93.50 243 ILE A C 1
ATOM 1919 O O . ILE A 1 243 ? -4.594 -2.607 -21.219 1.00 93.50 243 ILE A O 1
ATOM 1923 N N . SER A 1 244 ? -2.810 -3.969 -21.448 1.00 95.38 244 SER A N 1
ATOM 1924 C CA . SER A 1 244 ? -3.513 -4.995 -22.222 1.00 95.38 244 SER A CA 1
ATOM 1925 C C . SER A 1 244 ? -4.687 -5.589 -21.443 1.00 95.38 244 SER A C 1
ATOM 1927 O O . SER A 1 244 ? -5.797 -5.657 -21.968 1.00 95.38 244 SER A O 1
ATOM 1929 N N . ASN A 1 245 ? -4.491 -5.939 -20.168 1.00 94.44 245 ASN A N 1
ATOM 1930 C CA . ASN A 1 245 ? -5.563 -6.475 -19.330 1.00 94.44 245 ASN A CA 1
ATOM 1931 C C . ASN A 1 245 ? -6.693 -5.454 -19.128 1.00 94.44 245 ASN A C 1
ATOM 1933 O O . ASN A 1 245 ? -7.863 -5.809 -19.213 1.00 94.44 245 ASN A O 1
ATOM 1937 N N . LEU A 1 246 ? -6.373 -4.176 -18.899 1.00 91.19 246 LEU A N 1
ATOM 1938 C CA . LEU A 1 246 ? -7.389 -3.126 -18.765 1.00 91.19 246 LEU A CA 1
ATOM 1939 C C . LEU A 1 246 ? -8.197 -2.930 -20.059 1.00 91.19 246 LEU A C 1
ATOM 1941 O O . LEU A 1 246 ? -9.407 -2.717 -19.992 1.00 91.19 246 LEU A O 1
ATOM 1945 N N . GLN A 1 247 ? -7.550 -3.028 -21.224 1.00 92.00 247 GLN A N 1
ATOM 1946 C CA . GLN A 1 247 ? -8.220 -2.964 -22.528 1.00 92.00 247 GLN A CA 1
ATOM 1947 C C . GLN A 1 247 ? -9.144 -4.165 -22.746 1.00 92.00 247 GLN A C 1
ATOM 1949 O O . GLN A 1 247 ? -10.307 -3.976 -23.089 1.00 92.00 247 GLN A O 1
ATOM 1954 N N . GLN A 1 248 ? -8.674 -5.377 -22.451 1.00 92.50 248 GLN A N 1
ATOM 1955 C CA . GLN A 1 248 ? -9.488 -6.593 -22.534 1.00 92.50 248 GLN A CA 1
ATOM 1956 C C . GLN A 1 248 ? -10.690 -6.548 -21.575 1.00 92.50 248 GLN A C 1
ATOM 1958 O O . GLN A 1 248 ? -11.802 -6.906 -21.956 1.00 92.50 248 GLN A O 1
ATOM 1963 N N . ALA A 1 249 ? -10.501 -6.056 -20.344 1.00 90.88 249 ALA A N 1
ATOM 1964 C CA . ALA A 1 249 ? -11.588 -5.879 -19.378 1.00 90.88 249 ALA A CA 1
ATOM 1965 C C . ALA A 1 249 ? -12.648 -4.898 -19.887 1.00 90.88 249 ALA A C 1
ATOM 1967 O O . ALA A 1 249 ? -13.845 -5.122 -19.715 1.00 90.88 249 ALA A O 1
ATOM 1968 N N . ARG A 1 250 ? -12.207 -3.810 -20.528 1.00 86.19 250 ARG A N 1
ATOM 1969 C CA . ARG A 1 250 ? -13.094 -2.820 -21.142 1.00 86.19 250 ARG A CA 1
ATOM 1970 C C . ARG A 1 250 ? -13.883 -3.429 -22.302 1.00 86.19 250 ARG A C 1
ATOM 1972 O O . ARG A 1 250 ? -15.087 -3.223 -22.370 1.00 86.19 250 ARG A O 1
ATOM 1979 N N . GLU A 1 251 ? -13.229 -4.175 -23.189 1.00 86.94 251 GLU A N 1
ATOM 1980 C CA . GLU A 1 251 ? -13.892 -4.851 -24.313 1.00 86.94 251 GLU A CA 1
ATOM 1981 C C . GLU A 1 251 ? -14.948 -5.853 -23.827 1.00 86.94 251 GLU A C 1
ATOM 1983 O O . GLU A 1 251 ? -16.066 -5.868 -24.339 1.00 86.94 251 GLU A O 1
ATOM 1988 N N . ALA A 1 252 ? -14.632 -6.625 -22.784 1.00 85.38 252 ALA A N 1
ATOM 1989 C CA . ALA A 1 252 ? -15.560 -7.576 -22.175 1.00 85.38 252 ALA A CA 1
ATOM 1990 C C . ALA A 1 252 ? -16.762 -6.906 -21.481 1.00 85.38 252 ALA A C 1
ATOM 1992 O O . ALA A 1 252 ? -17.833 -7.505 -21.406 1.00 85.38 252 ALA A O 1
ATOM 1993 N N . ALA A 1 253 ? -16.604 -5.674 -20.987 1.00 80.88 253 ALA A N 1
ATOM 1994 C CA . ALA A 1 253 ? -17.671 -4.915 -20.331 1.00 80.88 253 ALA A CA 1
ATOM 1995 C C . ALA A 1 253 ? -18.678 -4.274 -21.313 1.00 80.88 253 ALA A C 1
ATOM 1997 O O . ALA A 1 253 ? -19.727 -3.800 -20.880 1.00 80.88 253 ALA A O 1
ATOM 1998 N N . GLY A 1 254 ? -18.393 -4.275 -22.622 1.00 77.25 254 GLY A N 1
ATOM 1999 C CA . GLY A 1 254 ? -19.287 -3.747 -23.658 1.00 77.25 254 GLY A CA 1
ATOM 2000 C C . GLY A 1 254 ? -19.337 -2.213 -23.755 1.00 77.25 254 GLY A C 1
ATOM 2001 O O . GLY A 1 254 ? -18.611 -1.488 -23.074 1.00 77.25 254 GLY A O 1
ATOM 2002 N N . GLU A 1 255 ? -20.200 -1.698 -24.641 1.00 64.25 255 GLU A N 1
ATOM 2003 C CA . GLU A 1 255 ? -20.283 -0.258 -24.955 1.00 64.25 255 GLU A CA 1
ATOM 2004 C C . GLU A 1 255 ? -20.760 0.615 -23.780 1.00 64.25 255 GLU A C 1
ATOM 2006 O O . GLU A 1 255 ? -20.411 1.793 -23.719 1.00 64.25 255 GLU A O 1
ATOM 2011 N N . GLU A 1 256 ? -21.478 0.049 -22.804 1.00 61.91 256 GLU A N 1
ATOM 2012 C CA . GLU A 1 256 ? -21.940 0.770 -21.605 1.00 61.91 256 GLU A CA 1
ATOM 2013 C C . GLU A 1 256 ? -20.782 1.248 -20.707 1.00 61.91 256 GLU A C 1
ATOM 2015 O O . GLU A 1 256 ? -20.940 2.193 -19.934 1.00 61.91 256 GLU A O 1
ATOM 2020 N N . ALA A 1 257 ? -19.594 0.647 -20.837 1.00 60.66 257 ALA A N 1
ATOM 2021 C CA . ALA A 1 257 ? -18.391 1.032 -20.101 1.00 60.66 257 ALA A CA 1
ATOM 2022 C C . ALA A 1 257 ? -17.532 2.095 -20.821 1.00 60.66 257 ALA A C 1
ATOM 2024 O O . ALA A 1 257 ? -16.494 2.511 -20.287 1.00 60.66 257 ALA A O 1
ATOM 2025 N N . ALA A 1 258 ? -17.928 2.544 -22.020 1.00 61.19 258 ALA A N 1
ATOM 2026 C CA . ALA A 1 258 ? -17.168 3.513 -22.806 1.00 61.19 258 ALA A CA 1
ATOM 2027 C C . ALA A 1 258 ? -17.034 4.860 -22.073 1.00 61.19 258 ALA A C 1
ATOM 2029 O O . ALA A 1 258 ? -18.011 5.468 -21.642 1.00 61.19 258 ALA A O 1
ATOM 2030 N N . GLY A 1 259 ? -15.797 5.342 -21.919 1.00 65.56 259 GLY A N 1
ATOM 2031 C CA . GLY A 1 259 ? -15.498 6.554 -21.149 1.00 65.56 259 GLY A CA 1
ATOM 2032 C C . GLY A 1 259 ? -15.496 6.357 -19.627 1.00 65.56 259 GLY A C 1
ATOM 2033 O O . GLY A 1 259 ? -15.315 7.333 -18.895 1.00 65.56 259 GLY A O 1
ATOM 2034 N N . GLY A 1 260 ? -15.653 5.119 -19.147 1.00 77.31 260 GLY A N 1
ATOM 2035 C CA . GLY A 1 260 ? -15.661 4.768 -17.729 1.00 77.31 260 GLY A CA 1
ATOM 2036 C C . GLY A 1 260 ? -14.287 4.811 -17.045 1.00 77.31 260 GLY A C 1
ATOM 2037 O O . GLY A 1 260 ? -13.273 5.258 -17.595 1.00 77.31 260 GLY A O 1
ATOM 2038 N N . HIS A 1 261 ? -14.237 4.315 -15.804 1.00 78.25 261 HIS A N 1
ATOM 2039 C CA . HIS A 1 261 ? -13.010 4.297 -14.998 1.00 78.25 261 HIS A CA 1
ATOM 2040 C C . HIS A 1 261 ? -11.862 3.543 -15.688 1.00 78.25 261 HIS A C 1
ATOM 2042 O O . HIS A 1 261 ? -10.742 4.051 -15.705 1.00 78.25 261 HIS A O 1
ATOM 2048 N N . LEU A 1 262 ? -12.141 2.398 -16.323 1.00 81.44 262 LEU A N 1
ATOM 2049 C CA . LEU A 1 262 ? -11.133 1.593 -17.026 1.00 81.44 262 LEU A CA 1
ATOM 2050 C C . LEU A 1 262 ? -10.453 2.368 -18.162 1.00 81.44 262 LEU A C 1
ATOM 2052 O O . LEU A 1 262 ? -9.234 2.298 -18.305 1.00 81.44 262 LEU A O 1
ATOM 2056 N N . ASP A 1 263 ? -11.191 3.196 -18.903 1.00 83.12 263 ASP A N 1
ATOM 2057 C CA . ASP A 1 263 ? -10.633 4.042 -19.965 1.00 83.12 263 ASP A CA 1
ATOM 2058 C C . ASP A 1 263 ? -9.773 5.183 -19.427 1.00 83.12 263 ASP A C 1
ATOM 2060 O O . ASP A 1 263 ? -8.736 5.534 -20.000 1.00 83.12 263 ASP A O 1
ATOM 2064 N N . SER A 1 264 ? -10.200 5.793 -18.321 1.00 83.25 264 SER A N 1
ATOM 2065 C CA . SER A 1 264 ? -9.399 6.806 -17.630 1.00 83.25 264 SER A CA 1
ATOM 2066 C C . SER A 1 264 ? -8.090 6.204 -17.113 1.00 83.25 264 SER A C 1
ATOM 2068 O O . SER A 1 264 ? -7.015 6.768 -17.321 1.00 83.25 264 SER A O 1
ATOM 2070 N N . THR A 1 265 ? -8.173 5.029 -16.492 1.00 81.88 265 THR A N 1
ATOM 2071 C CA . THR A 1 265 ? -7.036 4.302 -15.925 1.00 81.88 265 THR A CA 1
ATOM 2072 C C . THR A 1 265 ? -6.075 3.826 -17.017 1.00 81.88 265 THR A C 1
ATOM 2074 O O . THR A 1 265 ? -4.877 4.085 -16.916 1.00 81.88 265 THR A O 1
ATOM 2077 N N . THR A 1 266 ? -6.581 3.264 -18.119 1.00 87.75 266 THR A N 1
ATOM 2078 C CA . THR A 1 266 ? -5.770 2.849 -19.280 1.00 87.75 266 THR A CA 1
ATOM 2079 C C . THR A 1 266 ? -4.991 4.022 -19.874 1.00 87.75 266 THR A C 1
ATOM 2081 O O . THR A 1 266 ? -3.782 3.923 -20.079 1.00 87.75 266 THR A O 1
ATOM 2084 N N . ARG A 1 267 ? -5.642 5.176 -20.092 1.00 87.69 267 ARG A N 1
ATOM 2085 C CA . ARG A 1 267 ? -4.966 6.383 -20.608 1.00 87.69 267 ARG A CA 1
ATOM 2086 C C . ARG A 1 267 ? -3.861 6.881 -19.679 1.00 87.69 267 ARG A C 1
ATOM 2088 O O . ARG A 1 267 ? -2.794 7.265 -20.155 1.00 87.69 267 ARG A O 1
ATOM 2095 N N . LYS A 1 268 ? -4.094 6.861 -18.362 1.00 85.81 268 LYS A N 1
ATOM 2096 C CA . LYS A 1 268 ? -3.070 7.225 -17.370 1.00 85.81 268 LYS A CA 1
ATOM 2097 C C . LYS A 1 268 ? -1.877 6.274 -17.440 1.00 85.81 268 LYS A C 1
ATOM 2099 O O . LYS A 1 268 ? -0.745 6.748 -17.471 1.00 85.81 268 LYS A O 1
ATOM 2104 N N . PHE A 1 269 ? -2.113 4.964 -17.517 1.00 87.56 269 PHE A N 1
ATOM 2105 C CA . PHE A 1 269 ? -1.026 3.989 -17.612 1.00 87.56 269 PHE A CA 1
ATOM 2106 C C . PHE A 1 269 ? -0.254 4.075 -18.929 1.00 87.56 269 PHE A C 1
ATOM 2108 O O . PHE A 1 269 ? 0.966 3.980 -18.889 1.00 87.56 269 PHE A O 1
ATOM 2115 N N . LEU A 1 270 ? -0.906 4.365 -20.059 1.00 90.31 270 LEU A N 1
ATOM 2116 C CA . LEU A 1 270 ? -0.217 4.637 -21.329 1.00 90.31 270 LEU A CA 1
ATOM 2117 C C . LEU A 1 270 ? 0.758 5.822 -21.215 1.00 90.31 270 LEU A C 1
ATOM 2119 O O . LEU A 1 270 ? 1.905 5.718 -21.649 1.00 90.31 270 LEU A O 1
ATOM 2123 N N . LEU A 1 271 ? 0.328 6.921 -20.584 1.00 89.00 271 LEU A N 1
ATOM 2124 C CA . LEU A 1 271 ? 1.176 8.097 -20.354 1.00 89.00 271 LEU A CA 1
ATOM 2125 C C . LEU A 1 271 ? 2.337 7.799 -19.393 1.00 89.00 271 LEU A C 1
ATOM 2127 O O . LEU A 1 271 ? 3.468 8.245 -19.607 1.00 89.00 271 LEU A O 1
ATOM 2131 N N . ILE A 1 272 ? 2.072 7.047 -18.322 1.00 86.88 272 ILE A N 1
ATOM 2132 C CA . ILE A 1 272 ? 3.115 6.615 -17.386 1.00 86.88 272 ILE A CA 1
ATOM 2133 C C . ILE A 1 272 ? 4.130 5.743 -18.130 1.00 86.88 272 ILE A C 1
ATOM 2135 O O . ILE A 1 272 ? 5.324 6.012 -18.052 1.00 86.88 272 ILE A O 1
ATOM 2139 N N . ARG A 1 273 ? 3.667 4.777 -18.927 1.00 92.69 273 ARG A N 1
ATOM 2140 C CA . ARG A 1 273 ? 4.501 3.860 -19.710 1.00 92.69 273 ARG A CA 1
ATOM 2141 C C . ARG A 1 273 ? 5.397 4.590 -20.705 1.00 92.69 273 ARG A C 1
ATOM 2143 O O . ARG A 1 273 ? 6.594 4.315 -20.743 1.00 92.69 273 ARG A O 1
ATOM 2150 N N . SER A 1 274 ? 4.876 5.567 -21.453 1.00 91.19 274 SER A N 1
ATOM 2151 C CA . SER A 1 274 ? 5.704 6.386 -22.354 1.00 91.19 274 SER A CA 1
ATOM 2152 C C . SER A 1 274 ? 6.750 7.208 -21.596 1.00 91.19 274 SER A C 1
ATOM 2154 O O . SER A 1 274 ? 7.896 7.303 -22.028 1.00 91.19 274 SER A O 1
ATOM 2156 N N . THR A 1 275 ? 6.378 7.764 -20.440 1.00 88.56 275 THR A N 1
ATOM 2157 C CA . THR A 1 275 ? 7.295 8.533 -19.583 1.00 88.56 275 THR A CA 1
ATOM 2158 C C . THR A 1 275 ? 8.401 7.646 -19.009 1.00 88.56 275 THR A C 1
ATOM 2160 O O . THR A 1 275 ? 9.562 8.049 -18.956 1.00 88.56 275 THR A O 1
ATOM 2163 N N . CYS A 1 276 ? 8.056 6.431 -18.587 1.00 88.75 276 CYS A N 1
ATOM 2164 C CA . CYS A 1 276 ? 9.005 5.463 -18.057 1.00 88.75 276 CYS A CA 1
ATOM 2165 C C . CYS A 1 276 ? 9.979 4.982 -19.132 1.00 88.75 276 CYS A C 1
ATOM 2167 O O . CYS A 1 276 ? 11.175 4.939 -18.865 1.00 88.75 276 CYS A O 1
ATOM 2169 N N . ALA A 1 277 ? 9.495 4.707 -20.347 1.00 91.56 277 ALA A N 1
ATOM 2170 C CA . ALA A 1 277 ? 10.344 4.330 -21.474 1.00 91.56 277 ALA A CA 1
ATOM 2171 C C . ALA A 1 277 ? 11.356 5.432 -21.827 1.00 91.56 277 ALA A C 1
ATOM 2173 O O . ALA A 1 277 ? 12.536 5.140 -21.997 1.00 91.56 277 ALA A O 1
ATOM 2174 N N . ALA A 1 278 ? 10.919 6.697 -21.864 1.00 91.31 278 ALA A N 1
ATOM 2175 C CA . ALA A 1 278 ? 11.812 7.829 -22.114 1.00 91.31 278 ALA A CA 1
ATOM 2176 C C . ALA A 1 278 ? 12.921 7.927 -21.053 1.00 91.31 278 ALA A C 1
ATOM 2178 O O . ALA A 1 278 ? 14.095 7.995 -21.394 1.00 91.31 278 ALA A O 1
ATOM 2179 N N . LYS A 1 279 ? 12.561 7.840 -19.767 1.00 89.12 279 LYS A N 1
ATOM 2180 C CA . LYS A 1 279 ? 13.533 7.898 -18.664 1.00 89.12 279 LYS A CA 1
ATOM 2181 C C . LYS A 1 279 ? 14.479 6.702 -18.617 1.00 89.12 279 LYS A C 1
ATOM 2183 O O . LYS A 1 279 ? 15.627 6.856 -18.227 1.00 89.12 279 LYS A O 1
ATOM 2188 N N . LEU A 1 280 ? 14.013 5.512 -18.984 1.00 87.88 280 LEU A N 1
ATOM 2189 C CA . LEU A 1 280 ? 14.870 4.328 -19.061 1.00 87.88 280 LEU A CA 1
ATOM 2190 C C . LEU A 1 280 ? 15.881 4.423 -20.206 1.00 87.88 280 LEU A C 1
ATOM 2192 O O . LEU A 1 280 ? 16.978 3.906 -20.069 1.00 87.88 280 LEU A O 1
ATOM 2196 N N . ALA A 1 281 ? 15.544 5.102 -21.305 1.00 87.38 281 ALA A N 1
ATOM 2197 C CA . ALA A 1 281 ? 16.477 5.328 -22.407 1.00 87.38 281 ALA A CA 1
ATOM 2198 C C . ALA A 1 281 ? 17.598 6.331 -22.062 1.00 87.38 281 ALA A C 1
ATOM 2200 O O . ALA A 1 281 ? 18.631 6.340 -22.727 1.00 87.38 281 ALA A O 1
ATOM 2201 N N . GLU A 1 282 ? 17.407 7.166 -21.037 1.00 87.06 282 GLU A N 1
ATOM 2202 C CA . GLU A 1 282 ? 18.408 8.123 -20.542 1.00 87.06 282 GLU A CA 1
ATOM 2203 C C . GLU A 1 282 ? 19.453 7.482 -19.602 1.00 87.06 282 GLU A C 1
ATOM 2205 O O . GLU A 1 282 ? 20.473 8.116 -19.322 1.00 87.06 282 GLU A O 1
ATOM 2210 N N . HIS A 1 283 ? 19.209 6.256 -19.113 1.00 73.62 283 HIS A N 1
ATOM 2211 C CA . HIS A 1 283 ? 19.989 5.573 -18.068 1.00 73.62 283 HIS A CA 1
ATOM 2212 C C . HIS A 1 283 ? 20.500 4.195 -18.495 1.00 73.62 283 HIS A C 1
ATOM 2214 O O . HIS A 1 283 ? 21.731 4.007 -18.495 1.00 73.62 283 HIS A O 1
#